Protein AF-A0A0S8FRF7-F1 (afdb_monomer)

Nearest PDB structures (foldseek):
  4yzx-assembly2_B  TM=4.234E-01  e=4.718E-01  Caldicellulosiruptor bescii DSM 6725
  4yz0-assembly2_B  TM=3.634E-01  e=4.492E-01  Caldicellulosiruptor bescii DSM 6725
  4z06-assembly2_B  TM=3.427E-01  e=3.878E-01  Caldicellulosiruptor bescii DSM 6725
  8ikx-assembly1_A  TM=3.251E-01  e=8.087E-01  Arabidopsis thaliana
  5w6p-assembly1_A  TM=3.499E-01  e=2.892E+00  Kuttervirus CBA120

Foldseek 3Di:
DDDDQFAEAALDEPGADALAADLVGAAEAAAPDDPVPAAAQSHQAYEQAYAAAFLDPQQKDQDFLRSGIHHNGPDGDLLTENEEHELYEQERHWHPSDVPGTHENYEQGRHHCNYYAENYEYYRHQEEHYEYRAGAHEHENYEYEAHLEEPYEYERLYAYEYALYEYAHAQVHNYEEPYHFAHHQVCLPGPPANEYEYAFAEYAAHQPHHDHFAEHEEADSQHFYHAFQYEFEHGQHEPYFHDDPNSLQQLDDPNRSHAHFLYEQEHYNPNVVHDNAFCDADDPRRTRVCSQPPVHYLYDDPFDQQADAQHQDFDGGRAREPPGPQQQQVSGDADDPPVSDDGDRGGHNAYHPGGPCPSNSHDRDPD

Secondary structure (DSSP, 8-state):
--S-----EEE-TT--EEEE-BTTB-EEE--SSPTT---TTSS--EEEE------STTS-EEPGGG--EES-TTS--TT---EEEEEEEEES----SBTTB---SEEEES--SSSEEEEEEEES-SS-SEEEESS--EEEEEEEES-SS-SEEEETT---EEEEEEEE--TTS----SEEE-S-GGGTTPSSP---EEEEEEEE--TTT-S---BSEEE-TT--EEEEEEEEE--SSBS-EE-SHHHHHHH-SSS-SEEEES-EEES-STTTT--SS-----TT---HHHIIIIISTT-BSSS---EEE-SSSSS-EEEEPTT-GGG-GGGPPPPPSSSSPPP-SSSSSSBTTB-GGGSSS---S--

Radius of gyration: 18.99 Å; Cα contacts (8 Å, |Δi|>4): 1236; chains: 1; bounding box: 56×42×49 Å

Sequence (367 aa):
MGGESTATVIVAQGAKIMAEGTFKQPIIFTSAQELGSRAPQDWGGLILNGYGHLNSPGGEQEGEGGTGTFGGGENPDDEDDSGNLTYVRVEFAGYEFSPDNELNGIAFQGVGNGGTYHHVQVHYNEDDGIEFFGGAAELKYALVTAAHDDSFDWTLGWTGKGQFWVVVQEGAVSADHGFESDNWEDGMTNTPIANPQIYNATLIGSADTGDSGDDGLKLRHGTGGKLYNFIVSYFRETGMTVEDQATWNQANGTDPNLTLASSIIYNNGSWSGKDNIDDNPEGSWQGSLTWFKEDMPMNRDDVDPMLANPVYYLVPDVSILPGSPATDTRYVQFPPNDGFFEPVNYLGAVAPGSNWTHDGWTIWSKN

Solvent-accessible surface area (backbone atoms only — not comparable to full-atom values): 16907 Å² total; per-residue (Å²): 141,83,87,74,89,65,59,59,49,65,35,49,60,92,40,64,44,83,43,76,32,37,58,92,52,44,43,75,49,62,45,91,50,58,90,74,65,53,44,52,39,56,18,31,25,40,37,37,21,16,30,0,42,34,31,52,84,69,11,47,50,72,37,69,77,73,62,42,58,22,26,25,34,95,66,49,32,46,65,28,55,52,31,34,39,23,27,31,36,35,34,19,10,10,25,67,66,47,93,98,35,44,22,35,20,30,32,35,29,5,20,11,44,51,29,50,37,34,40,38,34,24,33,35,9,40,21,29,13,38,32,31,41,8,10,21,41,42,44,37,36,37,39,24,32,35,17,27,24,26,29,30,37,34,24,30,13,23,47,21,37,37,34,29,32,36,37,34,30,32,15,87,42,62,17,34,26,41,28,38,36,28,9,26,82,97,42,31,84,35,64,50,51,8,38,32,42,36,40,18,28,28,35,27,30,9,33,90,57,41,87,25,29,31,30,32,31,38,40,22,37,17,17,36,17,45,36,31,11,33,31,26,28,29,10,20,43,13,24,30,46,67,38,56,76,52,14,54,60,21,52,47,75,98,79,34,54,24,43,62,26,17,24,35,35,32,70,7,0,70,79,68,76,40,45,42,40,35,71,70,55,57,91,89,48,78,20,36,38,47,42,42,66,73,73,25,58,61,43,41,70,87,52,69,56,42,53,67,46,47,53,60,83,63,76,48,34,67,34,35,39,92,89,22,66,37,55,44,56,91,39,39,67,70,64,67,94,75,80,78,60,79,78,65,61,47,34,22,40,38,47,70,91,50,52,75,82,68,66,67,52,65,84,64,68,88,92

Structure (mmCIF, N/CA/C/O backbone):
data_AF-A0A0S8FRF7-F1
#
_entry.id   AF-A0A0S8FRF7-F1
#
loop_
_atom_site.group_PDB
_atom_site.id
_atom_site.type_symbol
_atom_site.label_atom_id
_atom_site.label_alt_id
_atom_site.label_comp_id
_atom_site.label_asym_id
_atom_site.label_entity_id
_atom_site.label_seq_id
_atom_site.pdbx_PDB_ins_code
_atom_site.Cartn_x
_atom_site.Cartn_y
_atom_site.Cartn_z
_atom_site.occupancy
_atom_site.B_iso_or_equiv
_atom_site.auth_seq_id
_atom_site.auth_comp_id
_atom_site.auth_asym_id
_atom_site.auth_atom_id
_atom_site.pdbx_PDB_model_num
ATOM 1 N N . MET A 1 1 ? -29.947 19.564 9.130 1.00 38.38 1 MET A N 1
ATOM 2 C CA . MET A 1 1 ? -29.232 18.835 8.069 1.00 38.38 1 MET A CA 1
ATOM 3 C C . MET A 1 1 ? -29.891 17.473 8.016 1.00 38.38 1 MET A C 1
ATOM 5 O O . MET A 1 1 ? -30.000 16.862 9.070 1.00 38.38 1 MET A O 1
ATOM 9 N N . GLY A 1 2 ? -30.536 17.103 6.913 1.00 35.88 2 GLY A N 1
ATOM 10 C CA . GLY A 1 2 ? -31.390 15.916 6.876 1.00 35.88 2 GLY A CA 1
ATOM 11 C C . GLY A 1 2 ? -31.421 15.282 5.493 1.00 35.88 2 GLY A C 1
ATOM 12 O O . GLY A 1 2 ? -31.674 16.001 4.531 1.00 35.88 2 GLY A O 1
ATOM 13 N N . GLY A 1 3 ? -31.225 13.957 5.480 1.00 39.44 3 GLY A N 1
ATOM 14 C CA . GLY A 1 3 ? -31.282 13.044 4.331 1.00 39.44 3 GLY A CA 1
ATOM 15 C C . GLY A 1 3 ? -29.923 12.933 3.642 1.00 39.44 3 GLY A C 1
ATOM 16 O O . GLY A 1 3 ? -29.524 13.900 3.020 1.00 39.44 3 GLY A O 1
ATOM 17 N N . GLU A 1 4 ? -29.143 11.861 3.738 1.00 46.22 4 GLU A N 1
ATOM 18 C CA . GLU A 1 4 ? -29.348 10.499 4.239 1.00 46.22 4 GLU A CA 1
ATOM 19 C C . GLU A 1 4 ? -28.120 10.103 5.080 1.00 46.22 4 GLU A C 1
ATOM 21 O O . GLU A 1 4 ? -27.030 10.614 4.857 1.00 46.22 4 GLU A O 1
ATOM 26 N N . SER A 1 5 ? -28.276 9.231 6.078 1.00 49.66 5 SER A N 1
ATOM 27 C CA . SER A 1 5 ? -27.110 8.495 6.580 1.00 49.66 5 SER A CA 1
ATOM 28 C C . SER A 1 5 ? -26.792 7.472 5.500 1.00 49.66 5 SER A C 1
ATOM 30 O O . SER A 1 5 ? -27.575 6.541 5.306 1.00 49.66 5 SER A O 1
ATOM 32 N N . THR A 1 6 ? -25.702 7.667 4.768 1.00 70.50 6 THR A N 1
ATOM 33 C CA . THR A 1 6 ? -25.118 6.606 3.952 1.00 70.50 6 THR A CA 1
ATOM 34 C C . THR A 1 6 ? -24.498 5.580 4.899 1.00 70.50 6 THR A C 1
ATOM 36 O O . THR A 1 6 ? -24.054 5.904 6.003 1.00 70.50 6 THR A O 1
ATOM 39 N N . ALA A 1 7 ? -24.650 4.299 4.570 1.00 87.69 7 ALA A N 1
ATOM 40 C CA . ALA A 1 7 ? -24.266 3.217 5.467 1.00 87.69 7 ALA A CA 1
ATOM 41 C C . ALA A 1 7 ? -22.735 3.133 5.562 1.00 87.69 7 ALA A C 1
ATOM 43 O O . ALA A 1 7 ? -22.071 3.068 4.538 1.00 87.69 7 ALA A O 1
ATOM 44 N N . THR A 1 8 ? -22.188 3.060 6.772 1.00 93.50 8 THR A N 1
ATOM 45 C CA . THR A 1 8 ? -20.755 2.820 7.020 1.00 93.50 8 THR A CA 1
ATOM 46 C C . THR A 1 8 ? -20.632 1.687 8.027 1.00 93.50 8 THR A C 1
ATOM 48 O O . THR A 1 8 ? -21.423 1.608 8.975 1.00 93.50 8 THR A O 1
ATOM 51 N N . VAL A 1 9 ? -19.670 0.785 7.829 1.00 96.44 9 VAL A N 1
ATOM 52 C CA . VAL A 1 9 ? -19.389 -0.277 8.800 1.00 96.44 9 VAL A CA 1
ATOM 53 C C . VAL A 1 9 ? -18.253 0.189 9.694 1.00 96.44 9 VAL A C 1
ATOM 55 O O . VAL A 1 9 ? -17.110 0.230 9.265 1.00 96.44 9 VAL A O 1
ATOM 58 N N . ILE A 1 10 ? -18.580 0.517 10.943 1.00 97.50 10 ILE A N 1
ATOM 59 C CA . ILE A 1 10 ? -17.615 0.988 11.939 1.00 97.50 10 ILE A CA 1
ATOM 60 C C . ILE A 1 10 ? -17.441 -0.089 13.010 1.00 97.50 10 ILE A C 1
ATOM 62 O O . ILE A 1 10 ? -18.399 -0.464 13.698 1.00 97.50 10 ILE A O 1
ATOM 66 N N . VAL A 1 11 ? -16.213 -0.570 13.172 1.00 98.44 11 VAL A N 1
ATOM 67 C CA . VAL A 1 11 ? -15.792 -1.429 14.280 1.00 98.44 11 VAL A CA 1
ATOM 68 C C . VAL A 1 11 ? -15.182 -0.526 15.345 1.00 98.44 11 VAL A C 1
ATOM 70 O O . VAL A 1 11 ? -14.026 -0.138 15.254 1.00 98.44 11 VAL A O 1
ATOM 73 N N . ALA A 1 12 ? -15.984 -0.152 16.341 1.00 98.12 12 ALA A N 1
ATOM 74 C CA . ALA A 1 12 ? -15.535 0.724 17.421 1.00 98.12 12 ALA A CA 1
ATOM 75 C C . ALA A 1 12 ? -14.450 0.062 18.291 1.00 98.12 12 ALA A C 1
ATOM 77 O O . ALA A 1 12 ? -14.433 -1.162 18.436 1.00 98.12 12 ALA A O 1
ATOM 78 N N . GLN A 1 13 ? -13.633 0.879 18.960 1.00 97.75 13 GLN A N 1
ATOM 79 C CA . GLN A 1 13 ? -12.607 0.419 19.897 1.00 97.75 13 GLN A CA 1
ATOM 80 C C . GLN A 1 13 ? -13.128 -0.635 20.891 1.00 97.75 13 GLN A C 1
ATOM 82 O O . GLN A 1 13 ? -14.166 -0.469 21.541 1.00 97.75 13 GLN A O 1
ATOM 87 N N . GLY A 1 14 ? -12.398 -1.749 20.990 1.00 96.25 14 GLY A N 1
ATOM 88 C CA . GLY A 1 14 ? -12.740 -2.903 21.828 1.00 96.25 14 GLY A CA 1
ATOM 89 C C . GLY A 1 14 ? -13.790 -3.854 21.236 1.00 96.25 14 GLY A C 1
ATOM 90 O O . GLY A 1 14 ? -14.056 -4.906 21.827 1.00 96.25 14 GLY A O 1
ATOM 91 N N . ALA A 1 15 ? -14.387 -3.525 20.087 1.00 98.31 15 ALA A N 1
ATOM 92 C CA . ALA A 1 15 ? -15.159 -4.465 19.282 1.00 98.31 15 ALA A CA 1
ATOM 93 C C . ALA A 1 15 ? -14.249 -5.232 18.311 1.00 98.31 15 ALA A C 1
ATOM 95 O O . ALA A 1 15 ? -13.096 -4.874 18.094 1.00 98.31 15 ALA A O 1
ATOM 96 N N . LYS A 1 16 ? -14.784 -6.311 17.730 1.00 98.31 16 LYS A N 1
ATOM 97 C CA . LYS A 1 16 ? -14.081 -7.119 16.729 1.00 98.31 16 LYS A CA 1
ATOM 98 C C . LYS A 1 16 ? -14.994 -7.442 15.566 1.00 98.31 16 LYS A C 1
ATOM 100 O O . LYS A 1 16 ? -16.158 -7.799 15.778 1.00 98.31 16 LYS A O 1
ATOM 105 N N . ILE A 1 17 ? -14.451 -7.388 14.358 1.00 98.44 17 ILE A N 1
ATOM 106 C CA . ILE A 1 17 ? -15.100 -7.936 13.168 1.00 98.44 17 ILE A CA 1
ATOM 107 C C . ILE A 1 17 ? -14.607 -9.358 12.910 1.00 98.44 17 ILE A C 1
ATOM 109 O O . ILE A 1 17 ? -13.424 -9.638 13.013 1.00 98.44 17 ILE A O 1
ATOM 113 N N . MET A 1 18 ? -15.511 -10.276 12.572 1.00 98.31 18 MET A N 1
ATOM 114 C CA . MET A 1 18 ? -15.152 -11.652 12.204 1.00 98.31 18 MET A CA 1
ATOM 115 C C . MET A 1 18 ? -15.622 -11.921 10.773 1.00 98.31 18 MET A C 1
ATOM 117 O O . MET A 1 18 ? -16.632 -12.593 10.554 1.00 98.31 18 MET A O 1
ATOM 121 N N . ALA A 1 19 ? -14.930 -11.333 9.796 1.00 98.44 19 ALA A N 1
ATOM 122 C CA . ALA A 1 19 ? -15.222 -11.502 8.377 1.00 98.44 19 ALA A CA 1
ATOM 123 C C . ALA A 1 19 ? -14.305 -12.578 7.776 1.00 98.44 19 ALA A C 1
ATOM 125 O O . ALA A 1 19 ? -13.313 -12.291 7.113 1.00 98.44 19 ALA A O 1
ATOM 126 N N . GLU A 1 20 ? -14.657 -13.840 8.011 1.00 98.06 20 GLU A N 1
ATOM 127 C CA . GLU A 1 20 ? -13.855 -15.010 7.636 1.00 98.06 20 GLU A CA 1
ATOM 128 C C . GLU A 1 20 ? -14.448 -15.726 6.410 1.00 98.06 20 GLU A C 1
ATOM 130 O O . GLU A 1 20 ? -15.069 -16.789 6.503 1.00 98.06 20 GLU A O 1
ATOM 135 N N . GLY A 1 21 ? -14.296 -15.107 5.241 1.00 98.25 21 GLY A N 1
ATOM 136 C CA . GLY A 1 21 ? -14.642 -15.695 3.953 1.00 98.25 21 GLY A CA 1
ATOM 137 C C . GLY A 1 21 ? -13.678 -16.801 3.514 1.00 98.25 21 GLY A C 1
ATOM 138 O O . GLY A 1 21 ? -12.685 -17.134 4.162 1.00 98.25 21 GLY A O 1
ATOM 139 N N . THR A 1 22 ? -13.959 -17.381 2.349 1.00 97.06 22 THR A N 1
ATOM 140 C CA . THR A 1 22 ? -13.052 -18.324 1.673 1.00 97.06 22 THR A CA 1
ATOM 141 C C . THR A 1 22 ? -12.883 -17.928 0.216 1.00 97.06 22 THR A C 1
ATOM 143 O O . THR A 1 22 ? -13.756 -17.267 -0.339 1.00 97.06 22 THR A O 1
ATOM 146 N N . PHE A 1 23 ? -11.849 -18.429 -0.465 1.00 95.25 23 PHE A N 1
ATOM 147 C CA . PHE A 1 23 ? -11.669 -18.137 -1.893 1.00 95.25 23 PHE A CA 1
ATOM 148 C C . PHE A 1 23 ? -12.885 -18.514 -2.773 1.00 95.25 23 PHE A C 1
ATOM 150 O O . PHE A 1 23 ? -13.080 -17.957 -3.846 1.00 95.25 23 PHE A O 1
ATOM 157 N N . LYS A 1 24 ? -13.728 -19.465 -2.335 1.00 96.06 24 LYS A N 1
ATOM 158 C CA . LYS A 1 24 ? -14.960 -19.858 -3.050 1.00 96.06 24 LYS A CA 1
ATOM 159 C C . LYS A 1 24 ? -16.192 -19.062 -2.633 1.00 96.06 24 LYS A C 1
ATOM 161 O O . LYS A 1 24 ? -17.205 -19.107 -3.327 1.00 96.06 24 LYS A O 1
ATOM 166 N N . GLN A 1 25 ? -16.149 -18.457 -1.454 1.00 97.00 25 GLN A N 1
ATOM 167 C CA . GLN A 1 25 ? -17.257 -17.754 -0.817 1.00 97.00 25 GLN A CA 1
ATOM 168 C C . GLN A 1 25 ? -16.678 -16.541 -0.079 1.00 97.00 25 GLN A C 1
ATOM 170 O O . GLN A 1 25 ? -16.585 -16.579 1.153 1.00 97.00 25 GLN A O 1
ATOM 175 N N . PRO A 1 26 ? -16.200 -15.522 -0.816 1.00 98.06 26 PRO A N 1
ATOM 176 C CA . PRO A 1 26 ? -15.707 -14.304 -0.195 1.00 98.06 26 PRO A CA 1
ATOM 177 C C . PRO A 1 26 ? -16.859 -13.565 0.490 1.00 98.06 26 PRO A C 1
ATOM 179 O O . PRO A 1 26 ? -18.022 -13.693 0.089 1.00 98.06 26 PRO A O 1
ATOM 182 N N . ILE A 1 27 ? -16.536 -12.784 1.517 1.00 98.62 27 ILE A N 1
ATOM 183 C CA . ILE A 1 27 ? -17.478 -11.826 2.101 1.00 98.62 27 ILE A CA 1
ATOM 184 C C . ILE A 1 27 ? -17.365 -10.529 1.307 1.00 98.62 27 ILE A C 1
ATOM 186 O O . ILE A 1 27 ? -16.264 -10.040 1.076 1.00 98.62 27 ILE A O 1
ATOM 190 N N . ILE A 1 28 ? -18.505 -9.994 0.877 1.00 97.81 28 ILE A N 1
ATOM 191 C CA . ILE A 1 28 ? -18.566 -8.816 0.015 1.00 97.81 28 ILE A CA 1
ATOM 192 C C . ILE A 1 28 ? -19.329 -7.723 0.758 1.00 97.81 28 ILE A C 1
ATOM 194 O O . ILE A 1 28 ? -20.528 -7.869 1.008 1.00 97.81 28 ILE A O 1
ATOM 198 N N . PHE A 1 29 ? -18.633 -6.642 1.087 1.00 97.88 29 PHE A N 1
ATOM 199 C CA . PHE A 1 29 ? -19.223 -5.375 1.492 1.00 97.88 29 PHE A CA 1
ATOM 200 C C . PHE A 1 29 ? -19.328 -4.501 0.244 1.00 97.88 29 PHE A C 1
ATOM 202 O O . PHE A 1 29 ? -18.332 -4.252 -0.428 1.00 97.88 29 PHE A O 1
ATOM 209 N N . THR A 1 30 ? -20.544 -4.123 -0.133 1.00 95.69 30 THR A N 1
ATOM 210 C CA . THR A 1 30 ? -20.794 -3.443 -1.407 1.00 95.69 30 THR A CA 1
ATOM 211 C C . THR A 1 30 ? -22.064 -2.613 -1.329 1.00 95.69 30 THR A C 1
ATOM 213 O O . THR A 1 30 ? -22.891 -2.789 -0.427 1.00 95.69 30 THR A O 1
ATOM 216 N N . SER A 1 31 ? -22.217 -1.748 -2.321 1.00 93.38 31 SER A N 1
ATOM 217 C CA . SER A 1 31 ? -23.398 -0.935 -2.563 1.00 93.38 31 SER A CA 1
ATOM 218 C C . SER A 1 31 ? -24.708 -1.733 -2.514 1.00 93.38 31 SER A C 1
ATOM 220 O O . SER A 1 31 ? -24.824 -2.850 -3.030 1.00 93.38 31 SER A O 1
ATOM 222 N N . ALA A 1 32 ? -25.736 -1.109 -1.933 1.00 91.94 32 ALA A N 1
ATOM 223 C CA . ALA A 1 32 ? -27.106 -1.616 -1.953 1.00 91.94 32 ALA A CA 1
ATOM 224 C C . ALA A 1 32 ? -27.808 -1.408 -3.311 1.00 91.94 32 ALA A C 1
ATOM 226 O O . ALA A 1 32 ? -28.935 -1.881 -3.485 1.00 91.94 32 ALA A O 1
ATOM 227 N N . GLN A 1 33 ? -27.174 -0.707 -4.260 1.00 91.94 33 GLN A N 1
ATOM 228 C CA . GLN A 1 33 ? -27.704 -0.514 -5.605 1.00 91.94 33 GLN A CA 1
ATOM 229 C C . GLN A 1 33 ? -27.711 -1.827 -6.400 1.00 91.94 33 GLN A C 1
ATOM 231 O O . GLN A 1 33 ? -26.918 -2.756 -6.187 1.00 91.94 33 GLN A O 1
ATOM 236 N N . GLU A 1 34 ? -28.630 -1.889 -7.362 1.00 92.12 34 GLU A N 1
ATOM 237 C CA . GLU A 1 34 ? -28.725 -3.003 -8.300 1.00 92.12 34 GLU A CA 1
ATOM 238 C C . GLU A 1 34 ? -27.444 -3.135 -9.136 1.00 92.12 34 GLU A C 1
ATOM 240 O O . GLU A 1 34 ? -26.769 -2.152 -9.453 1.00 92.12 34 GLU A O 1
ATOM 245 N N . LEU A 1 35 ? -27.131 -4.368 -9.537 1.00 90.44 35 LEU A N 1
ATOM 246 C CA . LEU A 1 35 ? -26.005 -4.650 -10.427 1.00 90.44 35 LEU A CA 1
ATOM 247 C C . LEU A 1 35 ? -26.131 -3.833 -11.725 1.00 90.44 35 LEU A C 1
ATOM 249 O O . LEU A 1 35 ? -27.179 -3.859 -12.376 1.00 90.44 35 LEU A O 1
ATOM 253 N N . GLY A 1 36 ? -25.073 -3.126 -12.119 1.00 90.38 36 GLY A N 1
ATOM 254 C CA . GLY A 1 36 ? -25.095 -2.190 -13.249 1.00 90.38 36 GLY A CA 1
ATOM 255 C C . GLY A 1 36 ? -25.391 -0.740 -12.864 1.00 90.38 36 GLY A C 1
ATOM 256 O O . GLY A 1 36 ? -25.341 0.126 -13.733 1.00 90.38 36 GLY A O 1
ATOM 257 N N . SER A 1 37 ? -25.739 -0.467 -11.605 1.00 92.38 37 SER A N 1
ATOM 258 C CA . SER A 1 37 ? -25.995 0.881 -11.076 1.00 92.38 37 SER A CA 1
ATOM 259 C C . SER A 1 37 ? -25.158 1.206 -9.840 1.00 92.38 37 SER A C 1
ATOM 261 O O . SER A 1 37 ? -25.429 2.212 -9.196 1.00 92.38 37 SER A O 1
ATOM 263 N N . ARG A 1 38 ? -24.171 0.366 -9.511 1.00 93.94 38 ARG A N 1
ATOM 264 C CA . ARG A 1 38 ? -23.239 0.624 -8.414 1.00 93.94 38 ARG A CA 1
ATOM 265 C C . ARG A 1 38 ? -22.181 1.616 -8.862 1.00 93.94 38 ARG A C 1
ATOM 267 O O . ARG A 1 38 ? -21.726 1.541 -10.010 1.00 93.94 38 ARG A O 1
ATOM 274 N N . ALA A 1 39 ? -21.800 2.505 -7.965 1.00 92.88 39 ALA A N 1
ATOM 275 C CA . ALA A 1 39 ? -20.793 3.522 -8.195 1.00 92.88 39 ALA A CA 1
ATOM 276 C C . ALA A 1 39 ? -20.024 3.815 -6.896 1.00 92.88 39 ALA A C 1
ATOM 278 O O . ALA A 1 39 ? -20.580 3.630 -5.814 1.00 92.88 39 ALA A O 1
ATOM 279 N N . PRO A 1 40 ? -18.768 4.282 -6.992 1.00 93.00 40 PRO A N 1
ATOM 280 C CA . PRO A 1 40 ? -18.086 4.931 -5.872 1.00 93.00 40 PRO A CA 1
ATOM 281 C C . PRO A 1 40 ? -18.996 5.935 -5.153 1.00 93.00 40 PRO A C 1
ATOM 283 O O . PRO A 1 40 ? -19.925 6.480 -5.757 1.00 93.00 40 PRO A O 1
ATOM 286 N N . GLN A 1 41 ? -18.730 6.165 -3.869 1.00 93.31 41 GLN A N 1
ATOM 287 C CA . GLN A 1 41 ? -19.560 6.964 -2.959 1.00 93.31 41 GLN A CA 1
ATOM 288 C C . GLN A 1 41 ? -20.932 6.354 -2.600 1.00 93.31 41 GLN A C 1
ATOM 290 O O . GLN A 1 41 ? -21.707 6.975 -1.872 1.00 93.31 41 GLN A O 1
ATOM 295 N N . ASP A 1 42 ? -21.274 5.136 -3.040 1.00 93.56 42 ASP A N 1
ATOM 296 C CA . ASP A 1 42 ? -22.575 4.529 -2.708 1.00 93.56 42 ASP A CA 1
ATOM 297 C C . ASP A 1 42 ? -22.748 4.260 -1.196 1.00 93.56 42 ASP A C 1
ATOM 299 O O . ASP A 1 42 ? -23.876 4.149 -0.698 1.00 93.56 42 ASP A O 1
ATOM 303 N N . TRP A 1 43 ? -21.642 4.110 -0.461 1.00 95.31 43 TRP A N 1
ATOM 304 C CA . TRP A 1 43 ? -21.599 3.886 0.984 1.00 95.31 43 TRP A CA 1
ATOM 305 C C . TRP A 1 43 ? -20.217 4.267 1.553 1.00 95.31 43 TRP A C 1
ATOM 307 O O . TRP A 1 43 ? -19.290 4.548 0.801 1.00 95.31 43 TRP A O 1
ATOM 317 N N . GLY A 1 44 ? -20.073 4.318 2.879 1.00 94.38 44 GLY A N 1
ATOM 318 C CA . GLY A 1 44 ? -18.895 4.912 3.523 1.00 94.38 44 GLY A CA 1
ATOM 319 C C . GLY A 1 44 ? -17.706 3.985 3.791 1.00 94.38 44 GLY A C 1
ATOM 320 O O . GLY A 1 44 ? -16.766 4.425 4.422 1.00 94.38 44 GLY A O 1
ATOM 321 N N . GLY A 1 45 ? -17.732 2.712 3.399 1.00 96.56 45 GLY A N 1
ATOM 322 C CA . GLY A 1 45 ? -16.583 1.818 3.609 1.00 96.56 45 GLY A CA 1
ATOM 323 C C . GLY A 1 45 ? -16.516 1.135 4.982 1.00 96.56 45 GLY A C 1
ATOM 324 O O . GLY A 1 45 ? -17.485 1.105 5.759 1.00 96.56 45 GLY A O 1
ATOM 325 N N . LEU A 1 46 ? -15.378 0.480 5.228 1.00 98.31 46 LEU A N 1
ATOM 326 C CA . LEU A 1 46 ? -15.124 -0.371 6.391 1.00 98.31 46 LEU A CA 1
ATOM 327 C C . LEU A 1 46 ? -14.032 0.234 7.280 1.00 98.31 46 LEU A C 1
ATOM 329 O O . LEU A 1 46 ? -12.856 0.224 6.937 1.00 98.31 46 LEU A O 1
ATOM 333 N N . ILE A 1 47 ? -14.423 0.681 8.466 1.00 98.38 47 ILE A N 1
ATOM 334 C CA . ILE A 1 47 ? -13.555 1.407 9.391 1.00 98.38 47 ILE A CA 1
ATOM 335 C C . ILE A 1 47 ? -13.310 0.550 10.632 1.00 98.38 47 ILE A C 1
ATOM 337 O O . ILE A 1 47 ? -14.262 0.047 11.243 1.00 98.38 47 ILE A O 1
ATOM 341 N N . LEU A 1 48 ? -12.043 0.342 10.988 1.00 98.81 48 LEU A N 1
ATOM 342 C CA . LEU A 1 48 ? -11.634 -0.410 12.173 1.00 98.81 48 LEU A CA 1
ATOM 343 C C . LEU A 1 48 ? -10.886 0.510 13.135 1.00 98.81 48 LEU A C 1
ATOM 345 O O . LEU A 1 48 ? -9.754 0.882 12.851 1.00 98.81 48 LEU A O 1
ATOM 349 N N . ASN A 1 49 ? -11.479 0.795 14.295 1.00 98.81 49 ASN A N 1
ATOM 350 C CA . ASN A 1 49 ? -10.861 1.623 15.326 1.00 98.81 49 ASN A CA 1
ATOM 351 C C . ASN A 1 49 ? -10.244 0.718 16.394 1.00 98.81 49 ASN A C 1
ATOM 353 O O . ASN A 1 49 ? -10.961 0.019 17.116 1.00 98.81 49 ASN A O 1
ATOM 357 N N . GLY A 1 50 ? -8.924 0.753 16.516 1.00 98.62 50 GLY A N 1
ATOM 358 C CA . GLY A 1 50 ? -8.154 0.013 17.507 1.00 98.62 50 GLY A CA 1
ATOM 359 C C . GLY A 1 50 ? -7.496 0.906 18.557 1.00 98.62 50 GLY A C 1
ATOM 360 O O . GLY A 1 50 ? -7.702 2.124 18.612 1.00 98.62 50 GLY A O 1
ATOM 361 N N . TYR A 1 51 ? -6.709 0.269 19.422 1.00 98.75 51 TYR A N 1
ATOM 362 C CA . TYR A 1 51 ? -5.983 0.906 20.530 1.00 98.75 51 TYR A CA 1
ATOM 363 C C . TYR A 1 51 ? -4.477 1.112 20.282 1.00 98.75 51 TYR A C 1
ATOM 365 O O . TYR A 1 51 ? -3.759 1.494 21.204 1.00 98.75 51 TYR A O 1
ATOM 373 N N . GLY A 1 52 ? -3.981 0.883 19.071 1.00 98.50 52 GLY A N 1
ATOM 374 C CA . GLY A 1 52 ? -2.577 1.031 18.681 1.00 98.50 52 GLY A CA 1
ATOM 375 C C . GLY A 1 52 ? -2.019 2.448 18.844 1.00 98.50 52 GLY A C 1
ATOM 376 O O . GLY A 1 52 ? -2.749 3.416 19.082 1.00 98.50 52 GLY A O 1
ATOM 377 N N . HIS A 1 53 ? -0.696 2.572 18.742 1.00 98.38 53 HIS A N 1
ATOM 378 C CA . HIS A 1 53 ? -0.008 3.855 18.887 1.00 98.38 53 HIS A CA 1
ATOM 379 C C . HIS A 1 53 ? -0.331 4.822 17.746 1.00 98.38 53 HIS A C 1
ATOM 381 O O . HIS A 1 53 ? -0.333 4.448 16.578 1.00 98.38 53 HIS A O 1
ATOM 387 N N . LEU A 1 54 ? -0.476 6.100 18.091 1.00 98.56 54 LEU A N 1
ATOM 388 C CA . LEU A 1 54 ? -0.466 7.218 17.152 1.00 98.56 54 LEU A CA 1
ATOM 389 C C . LEU A 1 54 ? 0.670 8.163 17.532 1.00 98.56 54 LEU A C 1
ATOM 391 O O . LEU A 1 54 ? 0.969 8.346 18.715 1.00 98.56 54 LEU A O 1
ATOM 395 N N . ASN A 1 55 ? 1.288 8.793 16.540 1.00 97.81 55 ASN A N 1
ATOM 396 C CA . ASN A 1 55 ? 2.320 9.811 16.762 1.00 97.81 55 ASN A CA 1
ATOM 397 C C . ASN A 1 55 ? 1.753 11.248 16.850 1.00 97.81 55 ASN A C 1
ATOM 399 O O . ASN A 1 55 ? 2.515 12.218 16.964 1.00 97.81 55 ASN A O 1
ATOM 403 N N . SER A 1 56 ? 0.426 11.399 16.823 1.00 97.38 56 SER A N 1
ATOM 404 C CA . SER A 1 56 ? -0.257 12.670 17.049 1.00 97.38 56 SER A CA 1
ATOM 405 C C . SER A 1 56 ? -0.298 13.044 18.541 1.00 97.38 56 SER A C 1
ATOM 407 O O . SER A 1 56 ? -0.198 12.182 19.422 1.00 97.38 56 SER A O 1
ATOM 409 N N . PRO A 1 57 ? -0.446 14.340 18.879 1.00 95.88 57 PRO A N 1
ATOM 410 C CA . PRO A 1 57 ? -0.541 14.800 20.254 1.00 95.88 57 PRO A CA 1
ATOM 411 C C . PRO A 1 57 ? -1.651 14.084 21.023 1.00 95.88 57 PRO A C 1
ATOM 413 O O . PRO A 1 57 ? -2.815 14.133 20.646 1.00 95.88 57 PRO A O 1
ATOM 416 N N . GLY A 1 58 ? -1.280 13.465 22.143 1.00 96.56 58 GLY A N 1
ATOM 417 C CA . GLY A 1 58 ? -2.210 12.733 23.000 1.00 96.56 58 GLY A CA 1
ATOM 418 C C . GLY A 1 58 ? -2.420 11.269 22.614 1.00 96.56 58 GLY A C 1
ATOM 419 O O . GLY A 1 58 ? -3.001 10.560 23.423 1.00 96.56 58 GLY A O 1
ATOM 420 N N . GLY A 1 59 ? -1.921 10.805 21.458 1.00 98.00 59 GLY A N 1
ATOM 421 C CA . GLY A 1 59 ? -1.980 9.393 21.051 1.00 98.00 59 GLY A CA 1
ATOM 422 C C . GLY A 1 59 ? -3.382 8.883 20.694 1.00 98.00 59 GLY A C 1
ATOM 423 O O . GLY A 1 59 ? -3.612 7.676 20.701 1.00 98.00 59 GLY A O 1
ATOM 424 N N . GLU A 1 60 ? -4.321 9.790 20.429 1.00 97.38 60 GLU A N 1
ATOM 425 C CA . GLU A 1 60 ? -5.730 9.508 20.145 1.00 97.38 60 GLU A CA 1
ATOM 426 C C . GLU A 1 60 ? -6.248 10.542 19.133 1.00 97.38 60 GLU A C 1
ATOM 428 O O . GLU A 1 60 ? -5.854 11.712 19.190 1.00 97.38 60 GLU A O 1
ATOM 433 N N . GLN A 1 61 ? -7.110 10.121 18.208 1.00 97.38 61 GLN A N 1
ATOM 434 C CA . GLN A 1 61 ? -7.786 10.992 17.243 1.00 97.38 61 GLN A CA 1
ATOM 435 C C . GLN A 1 61 ? -9.249 10.583 17.047 1.00 97.38 61 GLN A C 1
ATOM 437 O O . GLN A 1 61 ? -9.675 9.506 17.461 1.00 97.38 61 GLN A O 1
ATOM 442 N N . GLU A 1 62 ? -10.024 11.470 16.425 1.00 96.06 62 GLU A N 1
ATOM 443 C CA . GLU A 1 62 ? -11.363 11.155 15.929 1.00 96.06 62 GLU A CA 1
ATOM 444 C C . GLU A 1 62 ? -11.257 10.789 14.449 1.00 96.06 62 GLU A C 1
ATOM 446 O O . GLU A 1 62 ? -10.650 11.538 13.686 1.00 96.06 62 GLU A O 1
ATOM 451 N N . GLY A 1 63 ? -11.834 9.653 14.060 1.00 93.69 63 GLY A N 1
ATOM 452 C CA . GLY A 1 63 ? -11.842 9.199 12.677 1.00 93.69 63 GLY A CA 1
ATOM 453 C C . GLY A 1 63 ? -12.657 10.110 11.762 1.00 93.69 63 GLY A C 1
ATOM 454 O O . GLY A 1 63 ? -13.642 10.739 12.175 1.00 93.69 63 GLY A O 1
ATOM 455 N N . GLU A 1 64 ? -12.261 10.140 10.494 1.00 89.75 64 GLU A N 1
ATOM 456 C CA . GLU A 1 64 ? -12.930 10.874 9.419 1.00 89.75 64 GLU A CA 1
ATOM 457 C C . GLU A 1 64 ? -14.419 10.545 9.333 1.00 89.75 64 GLU A C 1
ATOM 459 O O . GLU A 1 64 ? -14.882 9.505 9.812 1.00 89.75 64 GLU A O 1
ATOM 464 N N . GLY A 1 65 ? -15.215 11.490 8.832 1.00 87.50 65 GLY A N 1
ATOM 465 C CA . GLY A 1 65 ? -16.678 11.378 8.839 1.00 87.50 65 GLY A CA 1
ATOM 466 C C . GLY A 1 65 ? -17.331 11.182 10.224 1.00 87.50 65 GLY A C 1
ATOM 467 O O . GLY A 1 65 ? -18.519 10.860 10.300 1.00 87.50 65 GLY A O 1
ATOM 468 N N . GLY A 1 66 ? -16.597 11.364 11.332 1.00 90.12 66 GLY A N 1
ATOM 469 C CA . GLY A 1 66 ? -17.091 11.075 12.684 1.00 90.12 66 GLY A CA 1
ATOM 470 C C . GLY A 1 66 ? -17.269 9.577 12.935 1.00 90.12 66 GLY A C 1
ATOM 471 O O . GLY A 1 66 ? -18.252 9.155 13.555 1.00 90.12 66 GLY A O 1
ATOM 472 N N . THR A 1 67 ? -16.337 8.771 12.424 1.00 93.50 67 THR A N 1
ATOM 473 C CA . THR A 1 67 ? -16.325 7.304 12.543 1.00 93.50 67 THR A CA 1
ATOM 474 C C . THR A 1 67 ? -15.901 6.810 13.929 1.00 93.50 67 THR A C 1
ATOM 476 O O . THR A 1 67 ? -15.840 5.608 14.179 1.00 93.50 67 THR A O 1
ATOM 479 N N . GLY A 1 68 ? -15.729 7.725 14.881 1.00 95.62 68 GLY A N 1
ATOM 480 C CA . GLY A 1 68 ? -15.432 7.436 16.270 1.00 95.62 68 GLY A CA 1
ATOM 481 C C . GLY A 1 68 ? -13.954 7.576 16.590 1.00 95.62 68 GLY A C 1
ATOM 482 O O . GLY A 1 68 ? -13.089 7.682 15.727 1.00 95.62 68 GLY A O 1
ATOM 483 N N . THR A 1 69 ? -13.674 7.546 17.881 1.00 97.94 69 THR A N 1
ATOM 484 C CA . THR A 1 69 ? -12.327 7.691 18.418 1.00 97.94 69 THR A CA 1
ATOM 485 C C . THR A 1 69 ? -11.468 6.457 18.131 1.00 97.94 69 THR A C 1
ATOM 487 O O . THR A 1 69 ? -11.974 5.329 18.171 1.00 97.94 69 THR A O 1
ATOM 490 N N . PHE A 1 70 ? -10.178 6.669 17.870 1.00 98.62 70 PHE A N 1
ATOM 491 C CA . PHE A 1 70 ? -9.171 5.626 17.672 1.00 98.62 70 PHE A CA 1
ATOM 492 C C . PHE A 1 70 ? -7.805 6.019 18.262 1.00 98.62 70 PHE A C 1
ATOM 494 O O . PHE A 1 70 ? -7.545 7.190 18.543 1.00 98.62 70 PHE A O 1
ATOM 501 N N . GLY A 1 71 ? -6.930 5.026 18.445 1.00 98.50 71 GLY A N 1
ATOM 502 C CA . GLY A 1 71 ? -5.664 5.166 19.169 1.00 98.50 71 GLY A CA 1
ATOM 503 C C . GLY A 1 71 ? -5.824 4.972 20.679 1.00 98.50 71 GLY A C 1
ATOM 504 O O . GLY A 1 71 ? -6.872 5.258 21.258 1.00 98.50 71 GLY A O 1
ATOM 505 N N . GLY A 1 72 ? -4.807 4.419 21.340 1.00 97.44 72 GLY A N 1
ATOM 506 C CA . GLY A 1 72 ? -4.891 4.079 22.771 1.00 97.44 72 GLY A CA 1
ATOM 507 C C . GLY A 1 72 ? -4.467 5.184 23.743 1.00 97.44 72 GLY A C 1
ATOM 508 O O . GLY A 1 72 ? -4.355 4.942 24.951 1.00 97.44 72 GLY A O 1
ATOM 509 N N . GLY A 1 73 ? -4.225 6.395 23.242 1.00 97.50 73 GLY A N 1
ATOM 510 C CA . GLY A 1 73 ? -3.919 7.566 24.048 1.00 97.50 73 GLY A CA 1
ATOM 511 C C . GLY A 1 73 ? -2.650 7.395 24.884 1.00 97.50 73 GLY A C 1
ATOM 512 O O . GLY A 1 73 ? -1.569 7.114 24.374 1.00 97.50 73 GLY A O 1
ATOM 513 N N . GLU A 1 74 ? -2.789 7.524 26.205 1.00 96.06 74 GLU A N 1
ATOM 514 C CA . GLU A 1 74 ? -1.694 7.330 27.171 1.00 96.06 74 GLU A CA 1
ATOM 515 C C . GLU A 1 74 ? -1.332 5.849 27.411 1.00 96.06 74 GLU A C 1
ATOM 517 O O . GLU A 1 74 ? -0.314 5.564 28.042 1.00 96.06 74 GLU A O 1
ATOM 522 N N . ASN A 1 75 ? -2.171 4.899 26.977 1.00 96.75 75 ASN A N 1
ATOM 523 C CA . ASN A 1 75 ? -1.930 3.458 27.135 1.00 96.75 75 ASN A CA 1
ATOM 524 C C . ASN A 1 75 ? -2.186 2.708 25.815 1.00 96.75 75 ASN A C 1
ATOM 526 O O . ASN A 1 75 ? -3.105 1.888 25.754 1.00 96.75 75 ASN A O 1
ATOM 530 N N . PRO A 1 76 ? -1.402 2.997 24.768 1.00 98.00 76 PRO A N 1
ATOM 531 C CA . PRO A 1 76 ? -1.537 2.342 23.476 1.00 98.00 76 PRO A CA 1
ATOM 532 C C . PRO A 1 76 ? -1.174 0.854 23.528 1.00 98.00 76 PRO A C 1
ATOM 534 O O . PRO A 1 76 ? -0.320 0.430 24.311 1.00 98.00 76 PRO A O 1
ATOM 537 N N . ASP A 1 77 ? -1.835 0.076 22.676 1.00 98.38 77 ASP A N 1
ATOM 538 C CA . ASP A 1 77 ? -1.719 -1.375 22.567 1.00 98.38 77 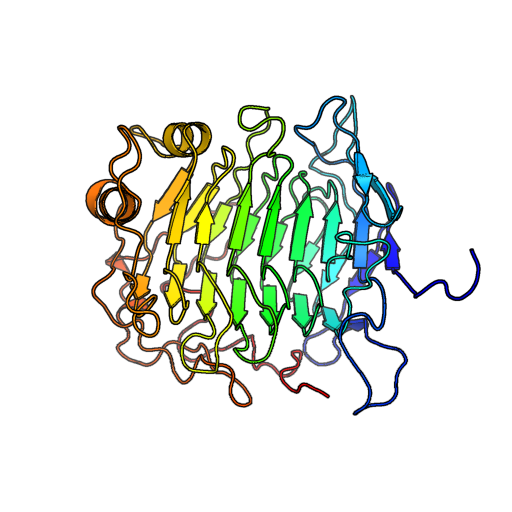ASP A CA 1
ATOM 539 C C . ASP A 1 77 ? -1.574 -1.790 21.095 1.00 98.38 77 ASP A C 1
ATOM 541 O O . ASP A 1 77 ? -2.555 -1.980 20.377 1.00 98.38 77 ASP A O 1
ATOM 545 N N . ASP A 1 78 ? -0.331 -1.933 20.629 1.00 98.31 78 ASP A N 1
ATOM 546 C CA . ASP A 1 78 ? -0.042 -2.430 19.276 1.00 98.31 78 ASP A CA 1
ATOM 547 C C . ASP A 1 78 ? -0.306 -3.934 19.122 1.00 98.31 78 ASP A C 1
ATOM 549 O O . ASP A 1 78 ? -0.220 -4.448 18.010 1.00 98.31 78 ASP A O 1
ATOM 553 N N . GLU A 1 79 ? -0.634 -4.645 20.206 1.00 98.31 79 GLU A N 1
ATOM 554 C CA . GLU A 1 79 ? -1.085 -6.040 20.180 1.00 98.31 79 GLU A CA 1
ATOM 555 C C . GLU A 1 79 ? -2.625 -6.141 20.192 1.00 98.31 79 GLU A C 1
ATOM 557 O O . GLU A 1 79 ? -3.167 -7.249 20.262 1.00 98.31 79 GLU A O 1
ATOM 562 N N . ASP A 1 80 ? -3.341 -5.008 20.088 1.00 98.06 80 ASP A N 1
ATOM 563 C CA . ASP A 1 80 ? -4.802 -4.981 19.999 1.00 98.06 80 ASP A CA 1
ATOM 564 C C . ASP A 1 80 ? -5.309 -5.863 18.848 1.00 98.06 80 ASP A C 1
ATOM 566 O O . ASP A 1 80 ? -4.756 -5.904 17.744 1.00 98.06 80 ASP A O 1
ATOM 570 N N . ASP A 1 81 ? -6.396 -6.579 19.123 1.00 98.31 81 ASP A N 1
ATOM 571 C CA . ASP A 1 81 ? -7.039 -7.498 18.191 1.00 98.31 81 ASP A CA 1
ATOM 572 C C . ASP A 1 81 ? -8.414 -6.942 17.829 1.00 98.31 81 ASP A C 1
ATOM 574 O O . ASP A 1 81 ? -9.404 -7.200 18.520 1.00 98.31 81 ASP A O 1
ATOM 578 N N . SER A 1 82 ? -8.463 -6.206 16.718 1.00 98.31 82 SER A N 1
ATOM 579 C CA . SER A 1 82 ? -9.693 -5.654 16.137 1.00 98.31 82 SER A CA 1
ATOM 580 C C . SER A 1 82 ? -10.457 -6.675 15.266 1.00 98.31 82 SER A C 1
ATOM 582 O O . SER A 1 82 ? -11.490 -6.352 14.669 1.00 98.31 82 SER A O 1
ATOM 584 N N . GLY A 1 83 ? -10.012 -7.939 15.244 1.00 98.31 83 GLY A N 1
ATOM 585 C CA . GLY A 1 83 ? -10.664 -9.060 14.578 1.00 98.31 83 GLY A CA 1
ATOM 586 C C . GLY A 1 83 ? -9.981 -9.528 13.291 1.00 98.31 83 GLY A C 1
ATOM 587 O O . GLY A 1 83 ? -8.783 -9.359 13.086 1.00 98.31 83 GLY A O 1
ATOM 588 N N . ASN A 1 84 ? -10.763 -10.168 12.420 1.00 98.50 84 ASN A N 1
ATOM 589 C CA . ASN A 1 84 ? -10.276 -10.868 11.237 1.00 98.50 84 ASN A CA 1
ATOM 590 C C . ASN A 1 84 ? -10.983 -10.407 9.961 1.00 98.50 84 ASN A C 1
ATOM 592 O O . ASN A 1 84 ? -12.217 -10.381 9.901 1.00 98.50 84 ASN A O 1
ATOM 596 N N . LEU A 1 85 ? -10.192 -10.168 8.913 1.00 98.81 85 LEU A N 1
ATOM 597 C CA . LEU A 1 85 ? -10.642 -10.018 7.530 1.00 98.81 85 LEU A CA 1
ATOM 598 C C . LEU A 1 85 ? -9.939 -11.086 6.687 1.00 98.81 85 LEU A C 1
ATOM 600 O O . LEU A 1 85 ? -8.721 -11.064 6.536 1.00 98.81 85 LEU A O 1
ATOM 604 N N . THR A 1 86 ? -10.681 -12.061 6.164 1.00 98.56 86 THR A N 1
ATOM 605 C CA . THR A 1 86 ? -10.132 -13.123 5.313 1.00 98.56 86 THR A CA 1
ATOM 606 C C . THR A 1 86 ? -11.002 -13.365 4.086 1.00 98.56 86 THR A C 1
ATOM 608 O O . THR A 1 86 ? -12.184 -13.655 4.237 1.00 98.56 86 THR A O 1
ATOM 611 N N . TYR A 1 87 ? -10.439 -13.257 2.875 1.00 98.69 87 TYR A N 1
ATOM 612 C CA . TYR A 1 87 ? -11.203 -13.278 1.612 1.00 98.69 87 TYR A CA 1
ATOM 613 C C . TYR A 1 87 ? -12.382 -12.295 1.645 1.00 98.69 87 TYR A C 1
ATOM 615 O O . TYR A 1 87 ? -13.552 -12.678 1.518 1.00 98.69 87 TYR A O 1
ATOM 623 N N . VAL A 1 88 ? -12.052 -11.024 1.860 1.00 98.81 88 VAL A N 1
ATOM 624 C CA . VAL A 1 88 ? -13.004 -9.915 1.952 1.00 98.81 88 VAL A CA 1
ATOM 625 C C . VAL A 1 88 ? -12.866 -9.023 0.728 1.00 98.81 88 VAL A C 1
ATOM 627 O O . VAL A 1 88 ? -11.755 -8.746 0.281 1.00 98.81 88 VAL A O 1
ATOM 630 N N . ARG A 1 89 ? -13.997 -8.556 0.203 1.00 98.62 89 ARG A N 1
ATOM 631 C CA . ARG A 1 89 ? -14.050 -7.483 -0.787 1.00 98.62 89 ARG A CA 1
ATOM 632 C C . ARG A 1 89 ? -14.834 -6.303 -0.240 1.00 98.62 89 ARG A C 1
ATOM 634 O O . ARG A 1 89 ? -15.933 -6.502 0.279 1.00 98.62 89 ARG A O 1
ATOM 641 N N . VAL A 1 90 ? -14.282 -5.112 -0.398 1.00 98.62 90 VAL A N 1
ATOM 642 C CA . VAL A 1 90 ? -14.971 -3.837 -0.220 1.00 98.62 90 VAL A CA 1
ATOM 643 C C . VAL A 1 90 ? -15.076 -3.200 -1.597 1.00 98.62 90 VAL A C 1
ATOM 645 O O . VAL A 1 90 ? -14.078 -3.022 -2.288 1.00 98.62 90 VAL A O 1
ATOM 648 N N . GLU A 1 91 ? -16.298 -2.934 -2.033 1.00 97.50 91 GLU A N 1
ATOM 649 C CA . GLU A 1 91 ? -16.580 -2.463 -3.385 1.00 97.50 91 GLU A CA 1
ATOM 650 C C . GLU A 1 91 ? -17.424 -1.183 -3.326 1.00 97.50 91 GLU A C 1
ATOM 652 O O . GLU A 1 91 ? -18.404 -1.141 -2.574 1.00 97.50 91 GLU A O 1
ATOM 657 N N . PHE A 1 92 ? -17.112 -0.189 -4.164 1.00 95.94 92 PHE A N 1
ATOM 658 C CA . PHE A 1 92 ? -17.96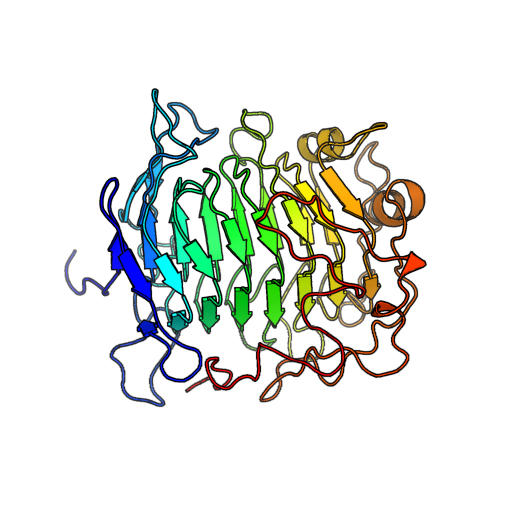2 0.992 -4.388 1.00 95.94 92 PHE A CA 1
ATOM 659 C C . PHE A 1 92 ? -18.199 1.855 -3.130 1.00 95.94 92 PHE A C 1
ATOM 661 O O . PHE A 1 92 ? -19.300 2.364 -2.926 1.00 95.94 92 PHE A O 1
ATOM 668 N N . ALA A 1 93 ? -17.198 1.948 -2.248 1.00 96.06 93 ALA A N 1
ATOM 669 C CA . ALA A 1 93 ? -17.218 2.808 -1.057 1.00 96.06 93 ALA A CA 1
ATOM 670 C C . ALA A 1 93 ? -16.702 4.230 -1.397 1.00 96.06 93 ALA A C 1
ATOM 672 O O . ALA A 1 93 ? -16.657 4.577 -2.583 1.00 96.06 93 ALA A O 1
ATOM 673 N N . GLY A 1 94 ? -16.372 5.074 -0.409 1.00 94.44 94 GLY A N 1
ATOM 674 C CA . GLY A 1 94 ? -15.842 6.418 -0.681 1.00 94.44 94 GLY A CA 1
ATOM 675 C C . GLY A 1 94 ? -16.771 7.596 -0.393 1.00 94.44 94 GLY A C 1
ATOM 676 O O . GLY A 1 94 ? -16.688 8.605 -1.074 1.00 94.44 94 GLY A O 1
ATOM 677 N N . TYR A 1 95 ? -17.757 7.481 0.498 1.00 92.31 95 TYR A N 1
ATOM 678 C CA . TYR A 1 95 ? -18.741 8.563 0.649 1.00 92.31 95 TYR A CA 1
ATOM 679 C C . TYR A 1 95 ? -18.134 9.868 1.205 1.00 92.31 95 TYR A C 1
ATOM 681 O O . TYR A 1 95 ? -17.687 9.891 2.349 1.00 92.31 95 TYR A O 1
ATOM 689 N N . GLU A 1 96 ? -18.261 10.964 0.449 1.00 88.50 96 GLU A N 1
ATOM 690 C CA . GLU A 1 96 ? -17.918 12.336 0.860 1.00 88.50 96 GLU A CA 1
ATOM 691 C C . GLU A 1 96 ? -18.851 12.838 1.978 1.00 88.50 96 GLU A C 1
ATOM 693 O O . GLU A 1 96 ? -20.018 13.194 1.762 1.00 88.50 96 GLU A O 1
ATOM 698 N N . PHE A 1 97 ? -18.354 12.869 3.216 1.00 80.88 97 PHE A N 1
ATOM 699 C CA . PHE A 1 97 ? -19.138 13.313 4.370 1.00 80.88 97 PHE A CA 1
ATOM 700 C C . PHE A 1 97 ? -19.242 14.843 4.449 1.00 80.88 97 PHE A C 1
ATOM 702 O O . PHE A 1 97 ? -20.277 15.401 4.843 1.00 80.88 97 PHE A O 1
ATOM 709 N N . SER A 1 98 ? -18.169 15.530 4.070 1.00 79.75 98 SER A N 1
ATOM 710 C CA . SER A 1 98 ? -18.086 16.979 3.889 1.00 79.75 98 SER A CA 1
ATOM 711 C C . SER A 1 98 ? -17.051 17.293 2.805 1.00 79.75 98 SER A C 1
ATOM 713 O O . SER A 1 98 ? -16.273 16.399 2.518 1.00 79.75 98 SER A O 1
ATOM 715 N N . PRO A 1 99 ? -17.003 18.524 2.252 1.00 81.56 99 PRO A N 1
ATOM 716 C CA . PRO A 1 99 ? -16.014 18.874 1.232 1.00 81.56 99 PRO A CA 1
ATOM 717 C C . PRO A 1 99 ? -14.598 18.466 1.635 1.00 81.56 99 PRO A C 1
ATOM 719 O O . PRO A 1 99 ? -14.164 18.895 2.710 1.00 81.56 99 PRO A O 1
ATOM 722 N N . ASP A 1 100 ? -13.945 17.681 0.776 1.00 75.81 100 ASP A N 1
ATOM 723 C CA . ASP A 1 100 ? -12.584 17.156 0.954 1.00 75.81 100 ASP A CA 1
ATOM 724 C C . ASP A 1 100 ? -12.449 16.283 2.235 1.00 75.81 100 ASP A C 1
ATOM 726 O O . ASP A 1 100 ? -11.564 16.496 3.064 1.00 75.81 100 ASP A O 1
ATOM 730 N N . ASN A 1 101 ? -13.425 15.402 2.486 1.00 80.38 101 ASN A N 1
ATOM 731 C CA . ASN A 1 101 ? -13.509 14.485 3.638 1.00 80.38 101 ASN A CA 1
ATOM 732 C C . ASN A 1 101 ? -14.387 13.287 3.259 1.00 80.38 101 ASN A C 1
ATOM 734 O O . ASN A 1 101 ? -15.538 13.127 3.708 1.00 80.38 101 ASN A O 1
ATOM 738 N N . GLU A 1 102 ? -13.851 12.519 2.332 1.00 86.12 102 GLU A N 1
ATOM 739 C CA . GLU A 1 102 ? -14.312 11.224 1.896 1.00 86.12 102 GLU A CA 1
ATOM 740 C C . GLU A 1 102 ? -13.942 10.145 2.935 1.00 86.12 102 GLU A C 1
ATOM 742 O O . GLU A 1 102 ? -13.446 10.432 4.022 1.00 86.12 102 GLU A O 1
ATOM 747 N N . LEU A 1 103 ? -14.385 8.909 2.707 1.00 91.75 103 LEU A N 1
ATOM 748 C CA . LEU A 1 103 ? -14.075 7.789 3.594 1.00 91.75 103 LEU A CA 1
ATOM 749 C C . LEU A 1 103 ? -13.381 6.695 2.799 1.00 91.75 103 LEU A C 1
ATOM 751 O O . LEU A 1 103 ? -13.885 6.252 1.767 1.00 91.75 103 LEU A O 1
ATOM 755 N N . ASN A 1 104 ? -12.311 6.152 3.355 1.00 95.38 104 ASN A N 1
ATOM 756 C CA . ASN A 1 104 ? -11.510 5.128 2.696 1.00 95.38 104 ASN A CA 1
ATOM 757 C C . ASN A 1 104 ? -12.264 3.807 2.531 1.00 95.38 104 ASN A C 1
ATOM 759 O O . ASN A 1 104 ? -13.198 3.472 3.274 1.00 95.38 104 ASN A O 1
ATOM 763 N N . GLY A 1 105 ? -11.833 2.999 1.564 1.00 97.69 105 GLY A N 1
ATOM 764 C CA . GLY A 1 105 ? -12.420 1.681 1.350 1.00 97.69 105 GLY A CA 1
ATOM 765 C C . GLY A 1 105 ? -12.261 0.819 2.599 1.00 97.69 105 GLY A C 1
ATOM 766 O O . GLY A 1 105 ? -13.238 0.272 3.131 1.00 97.69 105 GLY A O 1
ATOM 767 N N . ILE A 1 106 ? -11.027 0.738 3.100 1.00 98.75 106 ILE A N 1
ATOM 768 C CA . ILE A 1 106 ? -10.736 0.221 4.435 1.00 98.75 106 ILE A CA 1
ATOM 769 C C . ILE A 1 106 ? -9.794 1.172 5.160 1.00 98.75 106 ILE A C 1
ATOM 771 O O . ILE A 1 106 ? -8.671 1.368 4.709 1.00 98.75 106 ILE A O 1
ATOM 775 N N . ALA A 1 107 ? -10.213 1.654 6.327 1.00 98.69 107 ALA A N 1
ATOM 776 C CA . ALA A 1 107 ? -9.355 2.417 7.226 1.00 98.69 107 ALA A CA 1
ATOM 777 C C . ALA A 1 107 ? -8.963 1.562 8.440 1.00 98.69 107 ALA A C 1
ATOM 779 O O . ALA A 1 107 ? -9.813 1.138 9.234 1.00 98.69 107 ALA A O 1
ATOM 780 N N . PHE A 1 108 ? -7.663 1.314 8.595 1.00 98.81 108 PHE A N 1
ATOM 781 C CA . PHE A 1 108 ? -7.072 0.702 9.782 1.00 98.81 108 PHE A CA 1
ATOM 782 C C . PHE A 1 108 ? -6.652 1.803 10.756 1.00 98.81 108 PHE A C 1
ATOM 784 O O . PHE A 1 108 ? -5.508 2.253 10.767 1.00 98.81 108 PHE A O 1
ATOM 791 N N . GLN A 1 109 ? -7.594 2.235 11.587 1.00 98.81 109 GLN A N 1
ATOM 792 C CA . GLN A 1 109 ? -7.425 3.349 12.508 1.00 98.81 109 GLN A CA 1
ATOM 793 C C . GLN A 1 109 ? -6.871 2.897 13.857 1.00 98.81 109 GLN A C 1
ATOM 795 O O . GLN A 1 109 ? -7.595 2.382 14.706 1.00 98.81 109 GLN A O 1
ATOM 800 N N . GLY A 1 110 ? -5.565 3.070 14.073 1.00 98.50 110 GLY A N 1
ATOM 801 C CA . GLY A 1 110 ? -4.880 2.644 15.293 1.00 98.50 110 GLY A CA 1
ATOM 802 C C . GLY A 1 110 ? -5.014 1.140 15.530 1.00 98.50 110 GLY A C 1
ATOM 803 O O . GLY A 1 110 ? -5.182 0.705 16.662 1.00 98.50 110 GLY A O 1
ATOM 804 N N . VAL A 1 111 ? -5.023 0.325 14.478 1.00 98.88 111 VAL A N 1
ATOM 805 C CA . VAL A 1 111 ? -5.235 -1.124 14.604 1.00 98.88 111 VAL A CA 1
ATOM 806 C C . VAL A 1 111 ? -3.926 -1.823 14.971 1.00 98.88 111 VAL A C 1
ATOM 808 O O . VAL A 1 111 ? -2.888 -1.583 14.353 1.00 98.88 111 VAL A O 1
ATOM 811 N N . GLY A 1 112 ? -3.969 -2.693 15.983 1.00 98.62 112 GLY A N 1
ATOM 812 C CA . GLY A 1 112 ? -2.834 -3.520 16.400 1.00 98.62 112 GLY A CA 1
ATOM 813 C C . GLY A 1 112 ? -2.590 -4.738 15.498 1.00 98.62 112 GLY A C 1
ATOM 814 O O . GLY A 1 112 ? -3.311 -4.999 14.532 1.00 98.62 112 GLY A O 1
ATOM 815 N N . ASN A 1 113 ? -1.560 -5.516 15.824 1.00 98.50 113 ASN A N 1
ATOM 816 C CA . ASN A 1 113 ? -1.175 -6.743 15.121 1.00 98.50 113 ASN A CA 1
ATOM 817 C C . ASN A 1 113 ? -1.833 -8.018 15.680 1.00 98.50 113 ASN A C 1
ATOM 819 O O . ASN A 1 113 ? -1.495 -9.119 15.246 1.00 98.50 113 ASN A O 1
ATOM 823 N N . GLY A 1 114 ? -2.761 -7.899 16.635 1.00 98.25 114 GLY A N 1
ATOM 824 C CA . GLY A 1 114 ? -3.434 -9.053 17.231 1.00 98.25 114 GLY A CA 1
ATOM 825 C C . GLY A 1 114 ? -4.462 -9.715 16.304 1.00 98.25 114 GLY A C 1
ATOM 826 O O . GLY A 1 114 ? -4.787 -10.890 16.488 1.00 98.25 114 GLY A O 1
ATOM 827 N N . GLY A 1 115 ? -4.966 -8.967 15.317 1.00 98.00 115 GLY A N 1
ATOM 828 C CA . GLY A 1 115 ? -5.930 -9.429 14.316 1.00 98.00 115 GLY A CA 1
ATOM 829 C C . GLY A 1 115 ? -5.292 -10.152 13.124 1.00 98.00 115 GLY A C 1
ATOM 830 O O . GLY A 1 115 ? -4.080 -10.129 12.925 1.00 98.00 115 GLY A O 1
ATOM 831 N N . THR A 1 116 ? -6.113 -10.804 12.296 1.00 98.25 116 THR A N 1
ATOM 832 C CA . THR A 1 116 ? -5.659 -11.442 11.044 1.00 98.25 116 THR A CA 1
ATOM 833 C C . THR A 1 116 ? -6.292 -10.781 9.827 1.00 98.25 116 THR A C 1
ATOM 835 O O . THR A 1 116 ? -7.484 -10.955 9.565 1.00 98.25 116 THR A O 1
ATOM 838 N N . TYR A 1 117 ? -5.476 -10.101 9.021 1.00 98.81 117 TYR A N 1
ATOM 839 C CA . TYR A 1 117 ? -5.914 -9.454 7.784 1.00 98.81 117 TYR A CA 1
ATOM 840 C C . TYR A 1 117 ? -5.223 -10.108 6.586 1.00 98.81 117 TYR A C 1
ATOM 842 O O . TYR A 1 117 ? -4.000 -10.056 6.433 1.00 98.81 117 TYR A O 1
ATOM 850 N N . HIS A 1 118 ? -6.003 -10.811 5.764 1.00 97.62 118 HIS A N 1
ATOM 851 C CA . HIS A 1 118 ? -5.465 -11.695 4.739 1.00 97.62 118 HIS A CA 1
ATOM 852 C C . HIS A 1 118 ? -6.382 -11.863 3.519 1.00 97.62 118 HIS A C 1
ATOM 854 O O . HIS A 1 118 ? -7.533 -12.243 3.676 1.00 97.62 118 HIS A O 1
ATOM 860 N N . HIS A 1 119 ? -5.889 -11.698 2.288 1.00 98.75 119 HIS A N 1
ATOM 861 C CA . HIS A 1 119 ? -6.728 -11.728 1.071 1.00 98.75 119 HIS A CA 1
ATOM 862 C C . HIS A 1 119 ? -7.879 -10.722 1.156 1.00 98.75 119 HIS A C 1
ATOM 864 O O . HIS A 1 119 ? -9.052 -11.076 1.307 1.00 98.75 119 HIS A O 1
ATOM 870 N N . VAL A 1 120 ? -7.518 -9.450 1.070 1.00 98.88 120 VAL A N 1
ATOM 871 C CA . VAL A 1 120 ? -8.454 -8.329 1.080 1.00 98.88 120 VAL A CA 1
ATOM 872 C C . VAL A 1 120 ? -8.400 -7.638 -0.274 1.00 98.88 120 VAL A C 1
ATOM 874 O O . VAL A 1 120 ? -7.318 -7.451 -0.829 1.00 98.88 120 VAL A O 1
ATOM 877 N N . GLN A 1 121 ? -9.560 -7.287 -0.820 1.00 98.81 121 GLN A N 1
ATOM 878 C CA . GLN A 1 121 ? -9.651 -6.444 -2.002 1.00 98.81 121 GLN A CA 1
ATOM 879 C C . GLN A 1 121 ? -10.466 -5.186 -1.719 1.00 98.81 121 GLN A C 1
ATOM 881 O O . GLN A 1 121 ? -11.567 -5.291 -1.178 1.00 98.81 121 GLN A O 1
ATOM 886 N N . VAL A 1 122 ? -9.973 -4.043 -2.192 1.00 98.75 122 VAL A N 1
ATOM 887 C CA . VAL A 1 122 ? -10.763 -2.821 -2.365 1.00 98.75 122 VAL A CA 1
ATOM 888 C C . VAL A 1 122 ? -10.901 -2.502 -3.856 1.00 98.75 122 VAL A C 1
ATOM 890 O O . VAL A 1 122 ? -9.944 -2.617 -4.631 1.00 98.75 122 VAL A O 1
ATOM 893 N N . HIS A 1 123 ? -12.124 -2.190 -4.287 1.00 97.56 123 HIS A N 1
ATOM 894 C CA . HIS A 1 123 ? -12.469 -1.984 -5.693 1.00 97.56 123 HIS A CA 1
ATOM 895 C C . HIS A 1 123 ? -13.384 -0.772 -5.882 1.00 97.56 123 HIS A C 1
ATOM 897 O O . HIS A 1 123 ? -14.457 -0.742 -5.278 1.00 97.56 123 HIS A O 1
ATOM 903 N N . TYR A 1 124 ? -13.010 0.172 -6.756 1.00 95.75 124 TYR A N 1
ATOM 904 C CA . TYR A 1 124 ? -13.801 1.386 -7.026 1.00 95.75 124 TYR A CA 1
ATOM 905 C C . TYR A 1 124 ? -14.168 2.149 -5.747 1.00 95.75 124 TYR A C 1
ATOM 907 O O . TYR A 1 124 ? -15.340 2.429 -5.505 1.00 95.75 124 TYR A O 1
ATOM 915 N N . ASN A 1 125 ? -13.182 2.420 -4.893 1.00 96.00 125 ASN A N 1
ATOM 916 C CA . ASN A 1 125 ? -13.373 3.374 -3.804 1.00 96.00 125 ASN A CA 1
ATOM 917 C C . ASN A 1 125 ? -13.204 4.796 -4.348 1.00 96.00 125 ASN A C 1
ATOM 919 O O . ASN A 1 125 ? -12.355 4.974 -5.218 1.00 96.00 125 ASN A O 1
ATOM 923 N N . GLU A 1 126 ? -14.017 5.753 -3.887 1.00 95.56 126 GLU A N 1
ATOM 924 C CA . GLU A 1 126 ? -13.868 7.164 -4.302 1.00 95.56 126 GLU A CA 1
ATOM 925 C C . GLU A 1 126 ? -12.607 7.818 -3.727 1.00 95.56 126 GLU A C 1
ATOM 927 O O . GLU A 1 126 ? -11.990 8.650 -4.373 1.00 95.56 126 GLU A O 1
ATOM 932 N N . ASP A 1 127 ? -12.253 7.415 -2.521 1.00 95.00 127 ASP A N 1
ATOM 933 C CA . ASP A 1 127 ? -11.086 7.880 -1.786 1.00 95.00 127 ASP A CA 1
ATOM 934 C C . ASP A 1 127 ? -10.009 6.789 -1.831 1.00 95.00 127 ASP A C 1
ATOM 936 O O . ASP A 1 127 ? -10.078 5.868 -2.670 1.00 95.00 127 ASP A O 1
ATOM 940 N N . ASP A 1 128 ? -9.135 6.759 -0.835 1.00 97.56 128 ASP A N 1
ATOM 941 C CA . ASP A 1 128 ? -8.106 5.742 -0.736 1.00 97.56 128 ASP A CA 1
ATOM 942 C C . ASP A 1 128 ? -8.643 4.314 -0.719 1.00 97.56 128 ASP A C 1
ATOM 944 O O . ASP A 1 128 ? -9.682 3.965 -0.139 1.00 97.56 128 ASP A O 1
ATOM 948 N N . GLY A 1 129 ? -7.891 3.416 -1.350 1.00 98.50 129 GLY A N 1
ATOM 949 C CA . GLY A 1 129 ? -8.188 1.994 -1.311 1.00 98.50 129 GLY A CA 1
ATOM 950 C C . GLY A 1 129 ? -8.113 1.446 0.113 1.00 98.50 129 GLY A C 1
ATOM 951 O O . GLY A 1 129 ? -9.117 1.011 0.686 1.00 98.50 129 GLY A O 1
ATOM 952 N N . ILE A 1 130 ? -6.900 1.401 0.660 1.00 98.88 130 ILE A N 1
ATOM 953 C CA . ILE A 1 130 ? -6.637 0.956 2.029 1.00 98.88 130 ILE A CA 1
ATOM 954 C C . ILE A 1 130 ? -5.694 1.950 2.696 1.00 98.88 130 ILE A C 1
ATOM 956 O O . ILE A 1 130 ? -4.552 2.071 2.264 1.00 98.88 130 ILE A O 1
ATOM 960 N N . GLU A 1 131 ? -6.131 2.540 3.802 1.00 98.69 131 GLU A N 1
ATOM 961 C CA . GLU A 1 131 ? -5.326 3.488 4.570 1.00 98.69 131 GLU A CA 1
ATOM 962 C C . GLU A 1 131 ? -5.016 2.973 5.981 1.00 98.69 131 GLU A C 1
ATOM 964 O O . GLU A 1 131 ? -5.852 2.351 6.656 1.00 98.69 131 GLU A O 1
ATOM 969 N N . PHE A 1 132 ? -3.791 3.237 6.438 1.00 98.88 132 PHE A N 1
ATOM 970 C CA . PHE A 1 132 ? -3.324 2.929 7.785 1.00 98.88 132 PHE A CA 1
ATOM 971 C C . PHE A 1 132 ? -3.050 4.203 8.584 1.00 98.88 132 PHE A C 1
ATOM 973 O O . PHE A 1 132 ? -2.055 4.891 8.372 1.00 98.88 132 PHE A O 1
ATOM 980 N N . PHE A 1 133 ? -3.857 4.435 9.615 1.00 98.69 133 PHE A N 1
ATOM 981 C CA . PHE A 1 133 ? -3.667 5.540 10.547 1.00 98.69 133 PHE A CA 1
ATOM 982 C C . PHE A 1 133 ? -3.005 5.025 11.827 1.00 98.69 133 PHE A C 1
ATOM 984 O O . PHE A 1 133 ? -3.680 4.659 12.793 1.00 98.69 133 PHE A O 1
ATOM 991 N N . GLY A 1 134 ? -1.674 4.980 11.850 1.00 98.62 134 GLY A N 1
ATOM 992 C CA . GLY A 1 134 ? -0.909 4.468 12.989 1.00 98.62 134 GLY A CA 1
ATOM 993 C C . GLY A 1 134 ? -1.194 3.005 13.348 1.00 98.62 134 GLY A C 1
ATOM 994 O O . GLY A 1 134 ? -1.713 2.216 12.562 1.00 98.62 134 GLY A O 1
ATOM 995 N N . GLY A 1 135 ? -0.803 2.612 14.557 1.00 98.69 135 GLY A N 1
ATOM 996 C CA . GLY A 1 135 ? -0.856 1.232 15.029 1.00 98.69 135 GLY A CA 1
ATOM 997 C C . GLY A 1 135 ? 0.185 0.326 14.364 1.00 98.69 135 GLY A C 1
ATOM 998 O O . GLY A 1 135 ? 1.241 0.766 13.894 1.00 98.69 135 GLY A O 1
ATOM 999 N N . ALA A 1 136 ? -0.117 -0.970 14.337 1.00 98.81 136 ALA A N 1
ATOM 1000 C CA . ALA A 1 136 ? 0.802 -2.021 13.908 1.00 98.81 136 ALA A CA 1
ATOM 1001 C C . ALA A 1 136 ? 0.134 -3.113 13.055 1.00 98.81 136 ALA A C 1
ATOM 1003 O O . ALA A 1 136 ? 0.687 -4.203 12.935 1.00 98.81 136 ALA A O 1
ATOM 1004 N N . ALA A 1 137 ? -1.037 -2.840 12.466 1.00 98.81 137 ALA A N 1
ATOM 1005 C CA . ALA A 1 137 ? -1.782 -3.801 11.652 1.00 98.81 137 ALA A CA 1
ATOM 1006 C C . ALA A 1 137 ? -0.887 -4.524 10.630 1.00 98.81 137 ALA A C 1
ATOM 1008 O O . ALA A 1 137 ? -0.092 -3.897 9.929 1.00 98.81 137 ALA A O 1
ATOM 1009 N N . GLU A 1 138 ? -1.021 -5.847 10.535 1.00 98.88 138 GLU A N 1
ATOM 1010 C CA . GLU A 1 138 ? -0.270 -6.665 9.583 1.00 98.88 138 GLU A CA 1
ATOM 1011 C C . GLU A 1 138 ? -1.222 -7.249 8.522 1.00 98.88 138 GLU A C 1
ATOM 1013 O O . GLU A 1 138 ? -2.149 -7.991 8.852 1.00 98.88 138 GLU A O 1
ATOM 1018 N N . LEU A 1 139 ? -1.006 -6.926 7.241 1.00 98.88 139 LEU A N 1
ATOM 1019 C CA . LEU A 1 139 ? -1.893 -7.300 6.131 1.00 98.88 139 LEU A CA 1
ATOM 1020 C C . LEU A 1 139 ? -1.151 -8.098 5.053 1.00 98.88 139 LEU A C 1
ATOM 1022 O O . LEU A 1 139 ? -0.213 -7.613 4.420 1.00 98.88 139 LEU A O 1
ATOM 1026 N N . LYS A 1 140 ? -1.597 -9.326 4.777 1.00 98.69 140 LYS A N 1
ATOM 1027 C CA . LYS A 1 140 ? -1.007 -10.181 3.732 1.00 98.69 140 LYS A CA 1
ATOM 1028 C C . LYS A 1 140 ? -1.991 -10.447 2.588 1.00 98.69 140 LYS A C 1
ATOM 1030 O O . LYS A 1 140 ? -3.136 -10.784 2.836 1.00 98.69 140 LYS A O 1
ATOM 1035 N N . TYR A 1 141 ? -1.542 -10.398 1.336 1.00 98.81 141 TYR A N 1
ATOM 1036 C CA . TYR A 1 141 ? -2.384 -10.506 0.137 1.00 98.81 141 TYR A CA 1
ATOM 1037 C C . TYR A 1 141 ? -3.459 -9.413 0.103 1.00 98.81 141 TYR A C 1
ATOM 1039 O O . TYR A 1 141 ? -4.592 -9.614 0.538 1.00 98.81 141 TYR A O 1
ATOM 1047 N N . ALA A 1 142 ? -3.088 -8.249 -0.420 1.00 98.88 142 ALA A N 1
ATOM 1048 C CA . ALA A 1 142 ? -3.981 -7.105 -0.563 1.00 98.88 142 ALA A CA 1
ATOM 1049 C C . ALA A 1 142 ? -4.047 -6.679 -2.027 1.00 98.88 142 ALA A C 1
ATOM 1051 O O . ALA A 1 142 ? -3.019 -6.624 -2.700 1.00 98.88 142 ALA A O 1
ATOM 1052 N N . LEU A 1 143 ? -5.249 -6.423 -2.530 1.00 98.81 143 LEU A N 1
ATOM 1053 C CA . LEU A 1 143 ? -5.485 -5.976 -3.897 1.00 98.81 143 LEU A CA 1
ATOM 1054 C C . LEU A 1 143 ? -6.284 -4.677 -3.869 1.00 98.81 143 LEU A C 1
ATOM 1056 O O . LEU A 1 143 ? -7.421 -4.673 -3.408 1.00 98.81 143 LEU A O 1
ATOM 1060 N N . VAL A 1 144 ? -5.732 -3.608 -4.422 1.00 98.69 144 VAL A N 1
ATOM 1061 C CA . VAL A 1 144 ? -6.470 -2.364 -4.643 1.00 98.69 144 VAL A CA 1
ATOM 1062 C C . VAL A 1 144 ? -6.593 -2.125 -6.136 1.00 98.69 144 VAL A C 1
ATOM 1064 O O . VAL A 1 144 ? -5.643 -2.296 -6.903 1.00 98.69 144 VAL A O 1
ATOM 1067 N N . THR A 1 145 ? -7.810 -1.815 -6.566 1.00 96.75 145 THR A N 1
ATOM 1068 C CA . THR A 1 145 ? -8.155 -1.722 -7.984 1.00 96.75 145 THR A CA 1
ATOM 1069 C C . THR A 1 145 ? -9.068 -0.543 -8.234 1.00 96.75 145 THR A C 1
ATOM 1071 O O . THR A 1 145 ? -10.152 -0.490 -7.654 1.00 96.75 145 THR A O 1
ATOM 1074 N N . ALA A 1 146 ? -8.647 0.344 -9.137 1.00 94.94 146 ALA A N 1
ATOM 1075 C CA . ALA A 1 146 ? -9.391 1.550 -9.493 1.00 94.94 146 ALA A CA 1
ATOM 1076 C C . ALA A 1 146 ? -9.842 2.354 -8.256 1.00 94.94 146 ALA A C 1
ATOM 1078 O O . ALA A 1 146 ? -11.015 2.690 -8.151 1.00 94.94 146 ALA A O 1
ATOM 1079 N N . ALA A 1 147 ? -8.935 2.596 -7.302 1.00 96.00 147 ALA A N 1
ATOM 1080 C CA . ALA A 1 147 ? -9.140 3.667 -6.327 1.00 96.00 147 ALA A CA 1
ATOM 1081 C C . ALA A 1 147 ? -9.148 5.009 -7.075 1.00 96.00 147 ALA A C 1
ATOM 1083 O O . ALA A 1 147 ? -8.484 5.145 -8.108 1.00 96.00 147 ALA A O 1
ATOM 1084 N N . HIS A 1 148 ? -9.977 5.931 -6.612 1.00 95.06 148 HIS A N 1
ATOM 1085 C CA . HIS A 1 148 ? -10.150 7.263 -7.187 1.00 95.06 148 HIS A CA 1
ATOM 1086 C C . HIS A 1 148 ? -9.314 8.323 -6.460 1.00 95.06 148 HIS A C 1
ATOM 1088 O O . HIS A 1 148 ? -9.400 9.484 -6.851 1.00 95.06 148 HIS A O 1
ATOM 1094 N N . ASP A 1 149 ? -8.493 7.889 -5.507 1.00 95.38 149 ASP A N 1
ATOM 1095 C CA . ASP A 1 149 ? -7.385 8.627 -4.911 1.00 95.38 149 ASP A CA 1
ATOM 1096 C C . ASP A 1 149 ? -6.171 7.676 -4.769 1.00 95.38 149 ASP A C 1
ATOM 1098 O O . ASP A 1 149 ? -5.871 6.933 -5.729 1.00 95.38 149 ASP A O 1
ATOM 1102 N N . ASP A 1 150 ? -5.509 7.606 -3.614 1.00 97.69 150 ASP A N 1
ATOM 1103 C CA . ASP A 1 150 ? -4.371 6.724 -3.394 1.00 97.69 150 ASP A CA 1
ATOM 1104 C C . ASP A 1 150 ? -4.790 5.258 -3.288 1.00 97.69 150 ASP A C 1
ATOM 1106 O O . ASP A 1 150 ? -5.856 4.864 -2.809 1.00 97.69 150 ASP A O 1
ATOM 1110 N N . SER A 1 151 ? -3.951 4.349 -3.788 1.00 98.50 151 SER A N 1
ATOM 1111 C CA . SER A 1 151 ? -4.304 2.929 -3.677 1.00 98.50 151 SER A CA 1
ATOM 1112 C C . SER A 1 151 ? -4.017 2.385 -2.278 1.00 98.50 151 SER A C 1
ATOM 1114 O O . SER A 1 151 ? -4.849 1.676 -1.709 1.00 98.50 151 SER A O 1
ATOM 1116 N N . PHE A 1 152 ? -2.851 2.706 -1.729 1.00 98.88 152 PHE A N 1
ATOM 1117 C CA . PHE A 1 152 ? -2.546 2.501 -0.319 1.00 98.88 152 PHE A CA 1
ATOM 1118 C C . PHE A 1 152 ? -1.997 3.794 0.265 1.00 98.88 152 PHE A C 1
ATOM 1120 O O . PHE A 1 152 ? -1.086 4.360 -0.329 1.00 98.88 152 PHE A O 1
ATOM 1127 N N . ASP A 1 153 ? -2.456 4.159 1.451 1.00 98.62 153 ASP A N 1
ATOM 1128 C CA . ASP A 1 153 ? -1.885 5.254 2.230 1.00 98.62 153 ASP A CA 1
ATOM 1129 C C . ASP A 1 153 ? -1.428 4.740 3.600 1.00 98.62 153 ASP A C 1
ATOM 1131 O O . ASP A 1 153 ? -1.984 3.782 4.164 1.00 98.62 153 ASP A O 1
ATOM 1135 N N . TRP A 1 154 ? -0.376 5.349 4.141 1.00 98.81 154 TRP A N 1
ATOM 1136 C CA . TRP A 1 154 ? -0.208 5.337 5.583 1.00 98.81 154 TRP A CA 1
ATOM 1137 C C . TRP A 1 154 ? 0.221 6.680 6.147 1.00 98.81 154 TRP A C 1
ATOM 1139 O O . TRP A 1 154 ? 1.073 7.388 5.613 1.00 98.81 154 TRP A O 1
ATOM 1149 N N . THR A 1 155 ? -0.225 6.902 7.376 1.00 98.62 155 THR A N 1
ATOM 1150 C CA . THR A 1 155 ? 0.130 8.058 8.181 1.00 98.62 155 THR A CA 1
ATOM 1151 C C . THR A 1 155 ? 0.142 7.691 9.669 1.00 98.62 155 THR A C 1
ATOM 1153 O O . THR A 1 155 ? 0.120 6.525 10.085 1.00 98.62 155 THR A O 1
ATOM 1156 N N . LEU A 1 156 ? 0.236 8.710 10.515 1.00 98.44 156 LEU A N 1
ATOM 1157 C CA . LEU A 1 156 ? 0.165 8.663 11.974 1.00 98.44 156 LEU A CA 1
ATOM 1158 C C . LEU A 1 156 ? 1.084 7.647 12.663 1.00 98.44 156 LEU A C 1
ATOM 1160 O O . LEU A 1 156 ? 0.818 7.192 13.781 1.00 98.44 156 LEU A O 1
ATOM 1164 N N . GLY A 1 157 ? 2.223 7.355 12.039 1.00 98.25 157 GLY A N 1
ATOM 1165 C CA . GLY A 1 157 ? 3.268 6.543 12.647 1.00 98.25 157 GLY A CA 1
ATOM 1166 C C . GLY A 1 157 ? 3.040 5.036 12.540 1.00 98.25 157 GLY A C 1
ATOM 1167 O O . GLY A 1 157 ? 3.481 4.312 13.430 1.00 98.25 157 GLY A O 1
ATOM 1168 N N . TRP A 1 158 ? 2.361 4.547 11.496 1.00 98.81 158 TRP A N 1
ATOM 1169 C CA . TRP A 1 158 ? 2.110 3.111 11.317 1.00 98.81 158 TRP A CA 1
ATOM 1170 C C . TRP A 1 158 ? 3.412 2.290 11.238 1.00 98.81 158 TRP A C 1
ATOM 1172 O O . TRP A 1 158 ? 4.341 2.604 10.490 1.00 98.81 158 TRP A O 1
ATOM 1182 N N . THR A 1 159 ? 3.496 1.213 12.023 1.00 98.62 159 THR A N 1
ATOM 1183 C CA . THR A 1 159 ? 4.697 0.353 12.136 1.00 98.62 159 THR A CA 1
ATOM 1184 C C . THR A 1 159 ? 4.438 -1.112 11.776 1.00 98.62 159 THR A C 1
ATOM 1186 O O . THR A 1 159 ? 5.206 -2.004 12.143 1.00 98.62 159 THR A O 1
ATOM 1189 N N . GLY A 1 160 ? 3.344 -1.369 11.058 1.00 98.69 160 GLY A N 1
ATOM 1190 C CA . GLY A 1 160 ? 2.901 -2.712 10.712 1.00 98.69 160 GLY A CA 1
ATOM 1191 C C . GLY A 1 160 ? 3.698 -3.393 9.601 1.00 98.69 160 GLY A C 1
ATOM 1192 O O . GLY A 1 160 ? 4.835 -3.036 9.265 1.00 98.69 160 GLY A O 1
ATOM 1193 N N . LYS A 1 161 ? 3.094 -4.439 9.033 1.00 98.94 161 LYS A N 1
ATOM 1194 C CA . LYS A 1 161 ? 3.724 -5.272 8.001 1.00 98.94 161 LYS A CA 1
ATOM 1195 C C . LYS A 1 161 ? 2.790 -5.555 6.840 1.00 98.94 161 LYS A C 1
ATOM 1197 O O . LYS A 1 161 ? 1.590 -5.741 7.018 1.00 98.94 161 LYS A O 1
ATOM 1202 N N . GLY A 1 162 ? 3.375 -5.682 5.656 1.00 98.94 162 GLY A N 1
ATOM 1203 C CA . GLY A 1 162 ? 2.660 -5.986 4.426 1.00 98.94 162 GLY A CA 1
ATOM 1204 C C . GLY A 1 162 ? 3.389 -7.013 3.577 1.00 98.94 162 GLY A C 1
ATOM 1205 O O . GLY A 1 162 ? 4.611 -6.951 3.43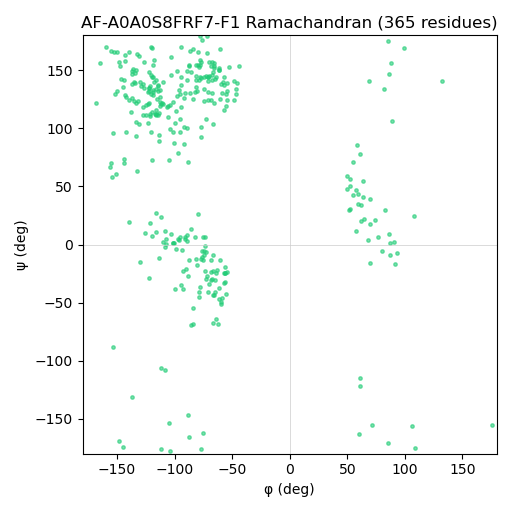0 1.00 98.94 162 GLY A O 1
ATOM 1206 N N . GLN A 1 163 ? 2.663 -7.968 2.995 1.00 98.88 163 GLN A N 1
ATOM 1207 C CA . GLN A 1 163 ? 3.244 -8.833 1.969 1.00 98.88 163 GLN A CA 1
ATOM 1208 C C . GLN A 1 163 ? 2.260 -9.203 0.863 1.00 98.88 163 GLN A C 1
ATOM 1210 O O . GLN A 1 163 ? 1.101 -9.493 1.146 1.00 98.88 163 GLN A O 1
ATOM 1215 N N . PHE A 1 164 ? 2.739 -9.260 -0.384 1.00 98.88 164 PHE A N 1
ATOM 1216 C CA . PHE A 1 164 ? 1.951 -9.595 -1.579 1.00 98.88 164 PHE A CA 1
ATOM 1217 C C . PHE A 1 164 ? 0.849 -8.571 -1.861 1.00 98.88 164 PHE A C 1
ATOM 1219 O O . PHE A 1 164 ? -0.325 -8.919 -1.958 1.00 98.88 164 PHE A O 1
ATOM 1226 N N . TRP A 1 165 ? 1.221 -7.297 -1.964 1.00 98.88 165 TRP A N 1
ATOM 1227 C CA . TRP A 1 165 ? 0.277 -6.216 -2.261 1.00 98.88 165 TRP A CA 1
ATOM 1228 C C . TRP A 1 165 ? 0.275 -5.883 -3.750 1.00 98.88 165 TRP A C 1
ATOM 1230 O O . TRP A 1 165 ? 1.330 -5.760 -4.372 1.00 98.88 165 TRP A O 1
ATOM 1240 N N . VAL A 1 166 ? -0.908 -5.764 -4.337 1.00 98.88 166 VAL A N 1
ATOM 1241 C CA . VAL A 1 166 ? -1.095 -5.454 -5.754 1.00 98.88 166 VAL A CA 1
ATOM 1242 C C . VAL A 1 166 ? -1.938 -4.198 -5.881 1.00 98.88 166 VAL A C 1
ATOM 1244 O O . VAL A 1 166 ? -3.013 -4.115 -5.292 1.00 98.88 166 VAL A O 1
ATOM 1247 N N . VAL A 1 167 ? -1.469 -3.266 -6.704 1.00 98.50 167 VAL A N 1
ATOM 1248 C CA . VAL A 1 167 ? -2.235 -2.106 -7.163 1.00 98.50 167 VAL A CA 1
ATOM 1249 C C . VAL A 1 167 ? -2.421 -2.211 -8.666 1.00 98.50 167 VAL A C 1
ATOM 1251 O O . VAL A 1 167 ? -1.459 -2.478 -9.391 1.00 98.50 167 VAL A O 1
ATOM 1254 N N . VAL A 1 168 ? -3.649 -1.984 -9.129 1.00 96.88 168 VAL A N 1
ATOM 1255 C CA . VAL A 1 168 ? -3.926 -1.714 -10.543 1.00 96.88 168 VAL A CA 1
ATOM 1256 C C . VAL A 1 168 ? -4.858 -0.508 -10.656 1.00 96.88 168 VAL A C 1
ATOM 1258 O O . VAL A 1 168 ? -6.057 -0.616 -10.383 1.00 96.88 168 VAL A O 1
ATOM 1261 N N . GLN A 1 169 ? -4.308 0.632 -11.068 1.00 95.19 169 GLN A N 1
ATOM 1262 C CA . GLN A 1 169 ? -5.066 1.860 -11.311 1.00 95.19 169 GLN A CA 1
ATOM 1263 C C . GLN A 1 169 ? -5.805 1.814 -12.658 1.00 95.19 169 GLN A C 1
ATOM 1265 O O . GLN A 1 169 ? -5.451 1.061 -13.568 1.00 95.19 169 GLN A O 1
ATOM 1270 N N . GLU A 1 170 ? -6.839 2.646 -12.798 1.00 91.38 170 GLU A N 1
ATOM 1271 C CA . GLU A 1 170 ? -7.585 2.822 -14.045 1.00 91.38 170 GLU A CA 1
ATOM 1272 C C . GLU A 1 170 ? -7.482 4.273 -14.539 1.00 91.38 170 GLU A C 1
ATOM 1274 O O . GLU A 1 170 ? -7.800 5.202 -13.813 1.00 91.38 170 GLU A O 1
ATOM 1279 N N . GLY A 1 171 ? -7.149 4.489 -15.815 1.00 85.69 171 GLY A N 1
ATOM 1280 C CA . GLY A 1 171 ? -6.947 5.845 -16.354 1.00 85.69 171 GLY A CA 1
ATOM 1281 C C . GLY A 1 171 ? -8.209 6.691 -16.570 1.00 85.69 171 GLY A C 1
ATOM 1282 O O . GLY A 1 171 ? -8.123 7.819 -17.053 1.00 85.69 171 GLY A O 1
ATOM 1283 N N . ALA A 1 172 ? -9.388 6.135 -16.288 1.00 85.19 172 ALA A N 1
ATOM 1284 C CA . ALA A 1 172 ? -10.691 6.784 -16.442 1.00 85.19 172 ALA A CA 1
ATOM 1285 C C . ALA A 1 172 ? -11.282 7.299 -15.118 1.00 85.19 172 ALA A C 1
ATOM 1287 O O . ALA A 1 172 ? -12.403 7.808 -15.125 1.00 85.19 172 ALA A O 1
ATOM 1288 N N . VAL A 1 173 ? -10.557 7.136 -14.012 1.00 86.44 173 VAL A N 1
ATOM 1289 C CA . VAL A 1 173 ? -10.940 7.578 -12.662 1.00 86.44 173 VAL A CA 1
ATOM 1290 C C . VAL A 1 173 ? -9.905 8.563 -12.126 1.00 86.44 173 VAL A C 1
ATOM 1292 O O . VAL A 1 173 ? -8.859 8.707 -12.748 1.00 86.44 173 VAL A O 1
ATOM 1295 N N . SER A 1 174 ? -10.157 9.241 -11.011 1.00 89.06 174 SER A N 1
ATOM 1296 C CA . SER A 1 174 ? -9.260 10.258 -10.437 1.00 89.06 174 SER A CA 1
ATOM 1297 C C . SER A 1 174 ? -8.078 9.700 -9.637 1.00 89.06 174 SER A C 1
ATOM 1299 O O . SER A 1 174 ? -7.571 10.407 -8.790 1.00 89.06 174 SER A O 1
ATOM 1301 N N . ALA A 1 175 ? -7.619 8.479 -9.934 1.00 92.06 175 ALA A N 1
ATOM 1302 C CA . ALA A 1 175 ? -6.506 7.843 -9.226 1.00 92.06 175 ALA A CA 1
ATOM 1303 C C . ALA A 1 175 ? -5.307 8.786 -9.034 1.00 92.06 175 ALA A C 1
ATOM 1305 O O . ALA A 1 175 ? -4.923 9.460 -9.998 1.00 92.06 175 ALA A O 1
ATOM 1306 N N . ASP A 1 176 ? -4.702 8.738 -7.849 1.00 94.50 176 ASP A N 1
ATOM 1307 C CA . ASP A 1 176 ? -3.510 9.506 -7.505 1.00 94.50 176 ASP A CA 1
ATOM 1308 C C . ASP A 1 176 ? -2.291 8.571 -7.403 1.00 94.50 176 ASP A C 1
ATOM 1310 O O . A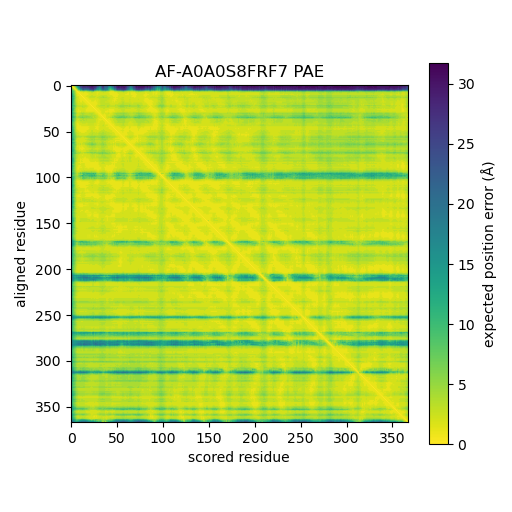SP A 1 176 ? -1.836 8.030 -8.429 1.00 94.50 176 ASP A O 1
ATOM 1314 N N . HIS A 1 177 ? -1.769 8.301 -6.210 1.00 97.50 177 HIS A N 1
ATOM 1315 C CA . HIS A 1 177 ? -0.554 7.529 -6.018 1.00 97.50 177 HIS A CA 1
ATOM 1316 C C . HIS A 1 177 ? -0.815 6.020 -5.926 1.00 97.50 177 HIS A C 1
ATOM 1318 O O . HIS A 1 177 ? -1.890 5.503 -5.594 1.00 97.50 177 HIS A O 1
ATOM 1324 N N . GLY A 1 178 ? 0.216 5.249 -6.276 1.00 98.38 178 GLY A N 1
ATOM 1325 C CA . GLY A 1 178 ? 0.244 3.825 -5.977 1.00 98.38 178 GLY A CA 1
ATOM 1326 C C . GLY A 1 178 ? 0.253 3.644 -4.467 1.00 98.38 178 GLY A C 1
ATOM 1327 O O . GLY A 1 178 ? -0.695 3.089 -3.916 1.00 98.38 178 GLY A O 1
ATOM 1328 N N . PHE A 1 179 ? 1.323 4.113 -3.827 1.00 98.81 179 PHE A N 1
ATOM 1329 C CA . PHE A 1 179 ? 1.387 4.304 -2.381 1.00 98.81 179 PHE A CA 1
ATOM 1330 C C . PHE A 1 179 ? 1.618 5.786 -2.064 1.00 98.81 179 PHE A C 1
ATOM 1332 O O . PHE A 1 179 ? 2.609 6.337 -2.557 1.00 98.81 179 PHE A O 1
ATOM 1339 N N . GLU A 1 180 ? 0.799 6.362 -1.192 1.00 98.50 180 GLU A N 1
ATOM 1340 C CA . GLU A 1 180 ? 1.136 7.547 -0.402 1.00 98.50 180 GLU A CA 1
ATOM 1341 C C . GLU A 1 180 ? 1.663 7.114 0.972 1.00 98.50 180 GLU A C 1
ATOM 1343 O O . GLU A 1 180 ? 1.408 6.005 1.451 1.00 98.50 180 GLU A O 1
ATOM 1348 N N . SER A 1 181 ? 2.638 7.847 1.504 1.00 98.62 181 SER A N 1
ATOM 1349 C CA . SER A 1 181 ? 3.501 7.322 2.560 1.00 98.62 181 SER A CA 1
ATOM 1350 C C . SER A 1 181 ? 4.054 8.427 3.434 1.00 98.62 181 SER A C 1
ATOM 1352 O O . SER A 1 181 ? 5.120 8.993 3.160 1.00 98.62 181 SER A O 1
ATOM 1354 N N . ASP A 1 182 ? 3.372 8.640 4.551 1.00 98.56 182 ASP A N 1
ATOM 1355 C CA . ASP A 1 182 ? 3.605 9.741 5.466 1.00 98.56 182 ASP A CA 1
ATOM 1356 C C . ASP A 1 182 ? 3.997 9.250 6.859 1.00 98.56 182 ASP A C 1
ATOM 1358 O O . ASP A 1 182 ? 3.656 8.155 7.305 1.00 98.56 182 ASP A O 1
ATOM 1362 N N . ASN A 1 183 ? 4.718 10.088 7.613 1.00 98.50 183 ASN A N 1
ATOM 1363 C CA . ASN A 1 183 ? 4.759 9.906 9.063 1.00 98.50 183 ASN A CA 1
ATOM 1364 C C . ASN A 1 183 ? 3.559 10.572 9.734 1.00 98.50 183 ASN A C 1
ATOM 1366 O O . ASN A 1 183 ? 2.746 9.896 10.346 1.00 98.50 183 ASN A O 1
ATOM 1370 N N . TRP A 1 184 ? 3.516 11.898 9.704 1.00 97.31 184 TRP A N 1
ATOM 1371 C CA . TRP A 1 184 ? 2.356 12.724 10.033 1.00 97.31 184 TRP A CA 1
ATOM 1372 C C . TRP A 1 184 ? 2.697 14.138 9.579 1.00 97.31 184 TRP A C 1
ATOM 1374 O O . TRP A 1 184 ? 3.708 14.688 10.025 1.00 97.31 184 TRP A O 1
ATOM 1384 N N . GLU A 1 185 ? 1.894 14.726 8.699 1.00 95.88 185 GLU A N 1
ATOM 1385 C CA . GLU A 1 185 ? 2.186 16.028 8.083 1.00 95.88 185 GLU A CA 1
ATOM 1386 C C . GLU A 1 185 ? 2.435 17.152 9.111 1.00 95.88 185 GLU A C 1
ATOM 1388 O O . GLU A 1 185 ? 3.417 17.893 9.019 1.00 95.88 185 GLU A O 1
ATOM 1393 N N . ASP A 1 186 ? 1.628 17.210 10.172 1.00 95.81 186 ASP A N 1
ATOM 1394 C CA . ASP A 1 186 ? 1.705 18.216 11.241 1.00 95.81 186 ASP A CA 1
ATOM 1395 C C . ASP A 1 186 ? 2.861 17.971 12.231 1.00 95.81 186 ASP A C 1
ATOM 1397 O O . ASP A 1 186 ? 3.197 18.819 13.069 1.00 95.81 186 ASP A O 1
ATOM 1401 N N . GLY A 1 187 ? 3.495 16.800 12.154 1.00 96.25 187 GLY A N 1
ATOM 1402 C CA . GLY A 1 187 ? 4.536 16.364 13.074 1.00 96.25 187 GLY A CA 1
ATOM 1403 C C . GLY A 1 187 ? 5.474 15.348 12.445 1.00 96.25 187 GLY A C 1
ATOM 1404 O O . GLY A 1 187 ? 5.670 14.265 12.987 1.00 96.25 187 GLY A O 1
ATOM 1405 N N . MET A 1 188 ? 6.121 15.730 11.342 1.00 97.69 188 MET A N 1
ATOM 1406 C CA . MET A 1 188 ? 6.934 14.838 10.498 1.00 97.69 188 MET A CA 1
ATOM 1407 C C . MET A 1 188 ? 8.075 14.107 11.229 1.00 97.69 188 MET A C 1
ATOM 1409 O O . MET A 1 188 ? 8.583 13.099 10.754 1.00 97.69 188 MET A O 1
ATOM 1413 N N . THR A 1 189 ? 8.498 14.583 12.403 1.00 97.44 189 THR A N 1
ATOM 1414 C CA . THR A 1 189 ? 9.530 13.935 13.236 1.00 97.44 189 THR A CA 1
ATOM 1415 C C . THR A 1 189 ? 8.982 13.263 14.498 1.00 97.44 189 THR A C 1
ATOM 1417 O O . THR A 1 189 ? 9.770 12.827 15.341 1.00 97.44 189 THR A O 1
ATOM 1420 N N . ASN A 1 190 ? 7.663 13.237 14.688 1.00 98.00 190 ASN A N 1
ATOM 1421 C CA . ASN A 1 190 ? 7.041 12.641 15.864 1.00 98.00 190 ASN A CA 1
ATOM 1422 C C . ASN A 1 190 ? 7.234 11.129 15.871 1.00 98.00 190 ASN A C 1
ATOM 1424 O O . ASN A 1 190 ? 7.247 10.485 14.827 1.00 98.00 190 ASN A O 1
ATOM 1428 N N . THR A 1 191 ? 7.376 10.575 17.073 1.00 96.69 191 THR A N 1
ATOM 1429 C CA . THR A 1 191 ? 7.538 9.136 17.278 1.00 96.69 191 THR A CA 1
ATOM 1430 C C . THR A 1 191 ? 6.239 8.497 17.785 1.00 96.69 191 THR A C 1
ATOM 1432 O O . THR A 1 191 ? 5.593 9.120 18.629 1.00 96.69 191 THR A O 1
ATOM 1435 N N . PRO A 1 192 ? 5.923 7.248 17.402 1.00 96.62 192 PRO A N 1
ATOM 1436 C CA . PRO A 1 192 ? 6.694 6.408 16.482 1.00 96.62 192 PRO A CA 1
ATOM 1437 C C . PRO A 1 192 ? 6.736 6.993 15.062 1.00 96.62 192 PRO A C 1
ATOM 1439 O O . PRO A 1 192 ? 5.782 7.617 14.614 1.00 96.62 192 PRO A O 1
ATOM 1442 N N . ILE A 1 193 ? 7.892 6.856 14.402 1.00 98.25 193 ILE A N 1
ATOM 1443 C CA . ILE A 1 193 ? 8.010 7.199 12.981 1.00 98.25 193 ILE A CA 1
ATOM 1444 C C . ILE A 1 193 ? 7.306 6.089 12.203 1.00 98.25 193 ILE A C 1
ATOM 1446 O O . ILE A 1 193 ? 7.577 4.920 12.492 1.00 98.25 193 ILE A O 1
ATOM 1450 N N . ALA A 1 194 ? 6.472 6.436 11.223 1.00 98.69 194 ALA A N 1
ATOM 1451 C CA . ALA A 1 194 ? 5.877 5.471 10.313 1.00 98.69 194 ALA A CA 1
ATOM 1452 C C . ALA A 1 194 ? 7.005 4.700 9.635 1.00 98.69 194 ALA A C 1
ATOM 1454 O O . ALA A 1 194 ? 7.879 5.276 8.988 1.00 98.69 194 ALA A O 1
ATOM 1455 N N . ASN A 1 195 ? 7.075 3.402 9.894 1.00 98.38 195 ASN A N 1
ATOM 1456 C CA . ASN A 1 195 ? 8.189 2.570 9.460 1.00 98.38 195 ASN A CA 1
ATOM 1457 C C . ASN A 1 195 ? 7.718 1.131 9.232 1.00 98.38 195 ASN A C 1
ATOM 1459 O O . ASN A 1 195 ? 8.171 0.213 9.929 1.00 98.38 195 ASN A O 1
ATOM 1463 N N . PRO A 1 196 ? 6.776 0.925 8.297 1.00 98.69 196 PRO A N 1
ATOM 1464 C CA . PRO A 1 196 ? 6.264 -0.401 8.019 1.00 98.69 196 PRO A CA 1
ATOM 1465 C C . PRO A 1 196 ? 7.313 -1.270 7.325 1.00 98.69 196 PRO A C 1
ATOM 1467 O O . PRO A 1 196 ? 8.234 -0.781 6.665 1.00 98.69 196 PRO A O 1
ATOM 1470 N N . GLN A 1 197 ? 7.157 -2.588 7.435 1.00 98.88 197 GLN A N 1
ATOM 1471 C CA . GLN A 1 197 ? 7.942 -3.548 6.656 1.00 98.88 197 GLN A CA 1
ATOM 1472 C C . GLN A 1 197 ? 7.075 -4.152 5.555 1.00 98.88 197 GLN A C 1
ATOM 1474 O O . GLN A 1 197 ? 6.193 -4.965 5.837 1.00 98.88 197 GLN A O 1
ATOM 1479 N N . ILE A 1 198 ? 7.354 -3.797 4.300 1.00 98.94 198 ILE A N 1
ATOM 1480 C CA . ILE A 1 198 ? 6.608 -4.291 3.141 1.00 98.94 198 ILE A CA 1
ATOM 1481 C C . ILE A 1 198 ? 7.523 -5.134 2.261 1.00 98.94 198 ILE A C 1
ATOM 1483 O O . ILE A 1 198 ? 8.571 -4.680 1.801 1.00 98.94 198 ILE A O 1
ATOM 1487 N N . TYR A 1 199 ? 7.104 -6.366 1.994 1.00 98.88 199 TYR A N 1
ATOM 1488 C CA . TYR A 1 199 ? 7.779 -7.268 1.068 1.00 98.88 199 TYR A CA 1
ATOM 1489 C C . TYR A 1 199 ? 6.859 -7.612 -0.096 1.00 98.88 199 TYR A C 1
ATOM 1491 O O . TYR A 1 199 ? 5.692 -7.921 0.105 1.00 98.88 199 TYR A O 1
ATOM 1499 N N . ASN A 1 200 ? 7.400 -7.678 -1.310 1.00 98.88 200 ASN A N 1
ATOM 1500 C CA . ASN A 1 200 ? 6.687 -8.206 -2.473 1.00 98.88 200 ASN A CA 1
ATOM 1501 C C . ASN A 1 200 ? 5.422 -7.400 -2.806 1.00 98.88 200 ASN A C 1
ATOM 1503 O O . ASN A 1 200 ? 4.307 -7.845 -2.538 1.00 98.88 200 ASN A O 1
ATOM 1507 N N . ALA A 1 201 ? 5.603 -6.242 -3.440 1.00 98.94 201 ALA A N 1
ATOM 1508 C CA . ALA A 1 201 ? 4.513 -5.420 -3.960 1.00 98.94 201 ALA A CA 1
ATOM 1509 C C . ALA A 1 201 ? 4.612 -5.263 -5.486 1.00 98.94 201 ALA A C 1
ATOM 1511 O O . ALA A 1 201 ? 5.710 -5.194 -6.042 1.00 98.94 201 ALA A O 1
ATOM 1512 N N . THR A 1 202 ? 3.476 -5.228 -6.177 1.00 98.88 202 THR A N 1
ATOM 1513 C CA . THR A 1 202 ? 3.402 -4.952 -7.618 1.00 98.88 202 THR A CA 1
ATOM 1514 C C . THR A 1 202 ? 2.408 -3.833 -7.865 1.00 98.88 202 THR A C 1
ATOM 1516 O O . THR A 1 202 ? 1.210 -4.030 -7.683 1.00 98.88 202 THR A O 1
ATOM 1519 N N . LEU A 1 203 ? 2.913 -2.676 -8.281 1.00 98.75 203 LEU A N 1
ATOM 1520 C CA . LEU A 1 203 ? 2.136 -1.466 -8.494 1.00 98.75 203 LEU A CA 1
ATOM 1521 C C . LEU A 1 203 ? 2.073 -1.161 -9.984 1.00 98.75 203 LEU A C 1
ATOM 1523 O O . LEU A 1 203 ? 3.114 -1.022 -10.635 1.00 98.75 203 LEU A O 1
ATOM 1527 N N . ILE A 1 204 ? 0.854 -1.087 -10.508 1.00 97.50 204 ILE A N 1
ATOM 1528 C CA . ILE A 1 204 ? 0.580 -0.811 -11.912 1.00 97.50 204 ILE A CA 1
ATOM 1529 C C . ILE A 1 204 ? -0.274 0.445 -12.006 1.00 97.50 204 ILE A C 1
ATOM 1531 O O . ILE A 1 204 ? -1.445 0.431 -11.620 1.00 97.50 204 ILE A O 1
ATOM 1535 N N . GLY A 1 205 ? 0.329 1.509 -12.524 1.00 95.38 205 GLY A N 1
ATOM 1536 C CA . GLY A 1 205 ? -0.367 2.754 -12.810 1.00 95.38 205 GLY A CA 1
ATOM 1537 C C . GLY A 1 205 ? -1.209 2.674 -14.086 1.00 95.38 205 GLY A C 1
ATOM 1538 O O . GLY A 1 205 ? -1.325 1.632 -14.739 1.00 95.38 205 GLY A O 1
ATOM 1539 N N . SER A 1 206 ? -1.796 3.806 -14.450 1.00 90.88 206 SER A N 1
ATOM 1540 C CA . SER A 1 206 ? -2.774 3.935 -15.531 1.00 90.88 206 SER A CA 1
ATOM 1541 C C . SER A 1 206 ? -2.257 4.655 -16.787 1.00 90.88 206 SER A C 1
ATOM 1543 O O . SER A 1 206 ? -3.055 4.968 -17.677 1.00 90.88 206 SER A O 1
ATOM 1545 N N . ALA A 1 207 ? -0.945 4.891 -16.910 1.00 80.81 207 ALA A N 1
ATOM 1546 C CA . ALA A 1 207 ? -0.353 5.766 -17.930 1.00 80.81 207 ALA A CA 1
ATOM 1547 C C . ALA A 1 207 ? -0.679 5.384 -19.386 1.00 80.81 207 ALA A C 1
ATOM 1549 O O . ALA A 1 207 ? -0.662 6.238 -20.272 1.00 80.81 207 ALA A O 1
ATOM 1550 N N . ASP A 1 208 ? -0.994 4.119 -19.656 1.00 77.19 208 ASP A N 1
ATOM 1551 C CA . ASP A 1 208 ? -1.369 3.630 -20.982 1.00 77.19 208 ASP A CA 1
ATOM 1552 C C . ASP A 1 208 ? -2.891 3.501 -21.200 1.00 77.19 208 ASP A C 1
ATOM 1554 O O . ASP A 1 208 ? -3.330 3.200 -22.315 1.00 77.19 208 ASP A O 1
ATOM 1558 N N . THR A 1 209 ? -3.699 3.762 -20.166 1.00 75.75 209 THR A N 1
ATOM 1559 C CA . THR A 1 209 ? -5.167 3.623 -20.181 1.00 75.75 209 THR A CA 1
ATOM 1560 C C . THR A 1 209 ? -5.928 4.943 -20.046 1.00 75.75 209 THR A C 1
ATOM 1562 O O . THR A 1 209 ? -7.128 4.962 -20.327 1.00 75.75 209 THR A O 1
ATOM 1565 N N . GLY A 1 210 ? -5.275 6.055 -19.692 1.00 75.50 210 GLY A N 1
ATOM 1566 C CA . GLY A 1 210 ? -5.941 7.357 -19.604 1.00 75.50 210 GLY A CA 1
ATOM 1567 C C . GLY A 1 210 ? -5.063 8.495 -19.095 1.00 75.50 210 GLY A C 1
ATOM 1568 O O . GLY A 1 210 ? -3.852 8.465 -19.302 1.00 75.50 210 GLY A O 1
ATOM 1569 N N . ASP A 1 211 ? -5.697 9.523 -18.515 1.00 74.50 211 ASP A N 1
ATOM 1570 C CA . ASP A 1 211 ? -5.061 10.806 -18.175 1.00 74.50 211 ASP A CA 1
ATOM 1571 C C . ASP A 1 211 ? -4.813 11.055 -16.674 1.00 74.50 211 ASP A C 1
ATOM 1573 O O . ASP A 1 211 ? -4.267 12.102 -16.333 1.00 74.50 211 ASP A O 1
ATOM 1577 N N . SER A 1 212 ? -5.175 10.099 -15.819 1.00 76.19 212 SER A N 1
ATOM 1578 C CA . SER A 1 212 ? -5.008 10.126 -14.357 1.00 76.19 212 SER A CA 1
ATOM 1579 C C . SER A 1 212 ? -3.858 9.240 -13.862 1.00 76.19 212 SER A C 1
ATOM 1581 O O . SER A 1 212 ? -3.184 8.617 -14.689 1.00 76.19 212 SER A O 1
ATOM 1583 N N . GLY A 1 213 ? -3.674 9.165 -12.539 1.00 76.00 213 GLY A N 1
ATOM 1584 C CA . GLY A 1 213 ? -2.577 8.488 -11.848 1.00 76.00 213 GLY A CA 1
ATOM 1585 C C . GLY A 1 213 ? -1.338 9.371 -11.798 1.00 76.00 213 GLY A C 1
ATOM 1586 O O . GLY A 1 213 ? -0.954 9.890 -12.840 1.00 76.00 213 GLY A O 1
ATOM 1587 N N . ASP A 1 214 ? -0.687 9.480 -10.643 1.00 89.75 214 ASP A N 1
ATOM 1588 C CA . ASP A 1 214 ? 0.525 10.288 -10.462 1.00 89.75 214 ASP A CA 1
ATOM 1589 C C . ASP A 1 214 ? 1.741 9.387 -10.195 1.00 89.75 214 ASP A C 1
ATOM 1591 O O . ASP A 1 214 ? 2.254 8.755 -11.133 1.00 89.75 214 ASP A O 1
ATOM 1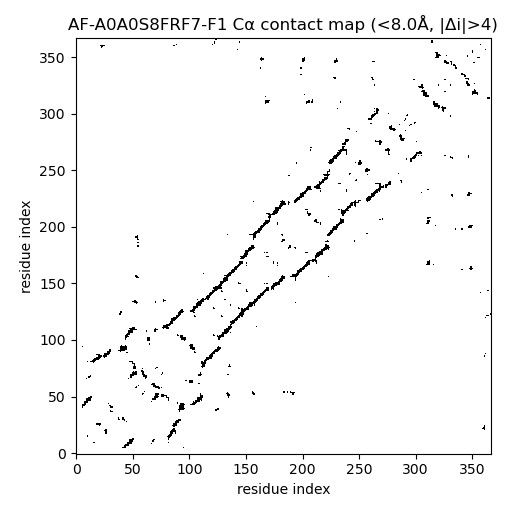595 N N . ASP A 1 215 ? 2.223 9.347 -8.948 1.00 95.56 215 ASP A N 1
ATOM 1596 C CA . ASP A 1 215 ? 3.460 8.692 -8.534 1.00 95.56 215 ASP A CA 1
ATOM 1597 C C . ASP A 1 215 ? 3.216 7.226 -8.150 1.00 95.56 215 ASP A C 1
ATOM 1599 O O . ASP A 1 215 ? 2.244 6.867 -7.493 1.00 95.56 215 ASP A O 1
ATOM 1603 N N . GLY A 1 216 ? 4.143 6.336 -8.506 1.00 98.06 216 GLY A N 1
ATOM 1604 C CA . GLY A 1 216 ? 4.078 4.945 -8.053 1.00 98.06 216 GLY A CA 1
ATOM 1605 C C . GLY A 1 216 ? 4.262 4.801 -6.546 1.00 98.06 216 GLY A C 1
ATOM 1606 O O . GLY A 1 216 ? 3.543 4.042 -5.899 1.00 98.06 216 GLY A O 1
ATOM 1607 N N . LEU A 1 217 ? 5.234 5.527 -5.999 1.00 98.62 217 LEU A N 1
ATOM 1608 C CA . LEU A 1 217 ? 5.544 5.590 -4.574 1.00 98.62 217 LEU A CA 1
ATOM 1609 C C . LEU A 1 217 ? 5.824 7.048 -4.204 1.00 98.62 217 LEU A C 1
ATOM 1611 O O . LEU A 1 217 ? 6.840 7.594 -4.645 1.00 98.62 217 LEU A O 1
ATOM 1615 N N . LYS A 1 218 ? 4.973 7.642 -3.373 1.00 98.12 218 LYS A N 1
ATOM 1616 C CA . LYS A 1 218 ? 5.135 8.982 -2.812 1.00 98.12 218 LYS A CA 1
ATOM 1617 C C . LYS A 1 218 ? 5.647 8.881 -1.379 1.00 98.12 218 LYS A C 1
ATOM 1619 O O . LYS A 1 218 ? 4.879 8.654 -0.458 1.00 98.12 218 LYS A O 1
ATOM 1624 N N . LEU A 1 219 ? 6.960 9.006 -1.175 1.00 98.31 219 LEU A N 1
ATOM 1625 C CA . LEU A 1 219 ? 7.578 8.873 0.152 1.00 98.31 219 LEU A CA 1
ATOM 1626 C C . LEU A 1 219 ? 7.853 10.259 0.738 1.00 98.31 219 LEU A C 1
ATOM 1628 O O . LEU A 1 219 ? 8.817 10.908 0.326 1.00 98.31 219 LEU A O 1
ATOM 1632 N N . ARG A 1 220 ? 7.048 10.720 1.700 1.00 97.38 220 ARG A N 1
ATOM 1633 C CA . ARG A 1 220 ? 7.114 12.110 2.180 1.00 97.38 220 ARG A CA 1
ATOM 1634 C C . ARG A 1 220 ? 6.835 12.242 3.685 1.00 97.38 220 ARG A C 1
ATOM 1636 O O . ARG A 1 220 ? 6.818 11.268 4.444 1.00 97.38 220 ARG A O 1
ATOM 1643 N N . HIS A 1 221 ? 6.770 13.486 4.156 1.00 97.56 221 HIS A N 1
ATOM 1644 C CA . HIS A 1 221 ? 6.341 13.862 5.504 1.00 97.56 221 HIS A CA 1
ATOM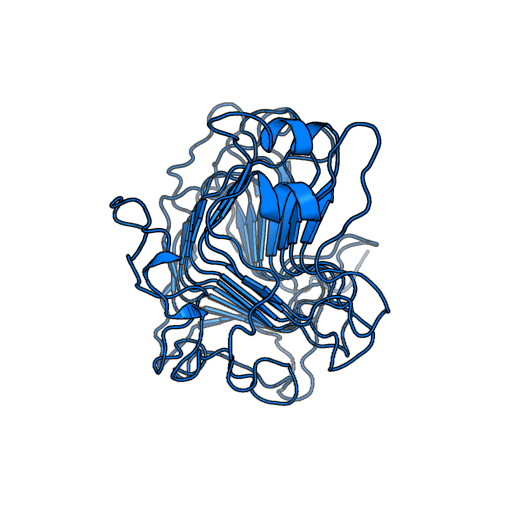 1645 C C . HIS A 1 221 ? 7.062 13.145 6.657 1.00 97.56 221 HIS A C 1
ATOM 1647 O O . HIS A 1 221 ? 6.509 12.970 7.742 1.00 97.56 221 HIS A O 1
ATOM 1653 N N . GLY A 1 222 ? 8.328 12.766 6.467 1.00 98.06 222 GLY A N 1
ATOM 1654 C CA . GLY A 1 222 ? 9.157 12.137 7.493 1.00 98.06 222 GLY A CA 1
ATOM 1655 C C . GLY A 1 222 ? 9.036 10.622 7.602 1.00 98.06 222 GLY A C 1
ATOM 1656 O O . GLY A 1 222 ? 9.596 10.068 8.555 1.00 98.06 222 GLY A O 1
ATOM 1657 N N . THR A 1 223 ? 8.350 9.960 6.662 1.00 98.69 223 THR A N 1
ATOM 1658 C CA . THR A 1 223 ? 8.198 8.501 6.672 1.00 98.69 223 THR A CA 1
ATOM 1659 C C . THR A 1 223 ? 9.554 7.789 6.662 1.00 98.69 223 THR A C 1
ATOM 1661 O O . THR A 1 223 ? 10.514 8.177 5.989 1.00 98.69 223 THR A O 1
ATOM 1664 N N . GLY A 1 224 ? 9.642 6.718 7.439 1.00 98.44 224 GLY A N 1
ATOM 1665 C CA . GLY A 1 224 ? 10.597 5.642 7.230 1.00 98.44 224 GLY A CA 1
ATOM 1666 C C . GLY A 1 224 ? 10.003 4.596 6.287 1.00 98.44 224 GLY A C 1
ATOM 1667 O O . GLY A 1 224 ? 9.216 4.906 5.397 1.00 98.44 224 GLY A O 1
ATOM 1668 N N . GLY A 1 225 ? 10.369 3.338 6.506 1.00 98.25 225 GLY A N 1
ATOM 1669 C CA . GLY A 1 225 ? 9.793 2.196 5.809 1.00 98.25 225 GLY A CA 1
ATOM 1670 C C . GLY A 1 225 ? 10.871 1.265 5.285 1.00 98.25 225 GLY A C 1
ATOM 1671 O O . GLY A 1 225 ? 11.913 1.683 4.782 1.00 98.25 225 GLY A O 1
ATOM 1672 N N . LYS A 1 226 ? 10.622 -0.032 5.390 1.00 98.62 226 LYS A N 1
ATOM 1673 C CA . LYS A 1 226 ? 11.509 -1.087 4.908 1.00 98.62 226 LYS A CA 1
ATOM 1674 C C . LYS A 1 226 ? 10.808 -1.817 3.767 1.00 98.62 226 LYS A C 1
ATOM 1676 O O . LYS A 1 226 ? 10.074 -2.778 3.992 1.00 98.62 226 LYS A O 1
ATOM 1681 N N . LEU A 1 227 ? 11.019 -1.313 2.555 1.00 98.88 227 LEU A N 1
ATOM 1682 C CA . LEU A 1 227 ? 10.329 -1.710 1.332 1.00 98.88 227 LEU A CA 1
ATOM 1683 C C . LEU A 1 227 ? 11.248 -2.587 0.473 1.00 98.88 227 LEU A C 1
ATOM 1685 O O . LEU A 1 227 ? 12.338 -2.175 0.064 1.00 98.88 227 LEU A O 1
ATOM 1689 N N . TYR A 1 228 ? 10.821 -3.818 0.200 1.00 98.88 228 TYR A N 1
ATOM 1690 C CA . TYR A 1 228 ? 11.633 -4.800 -0.515 1.00 98.88 228 TYR A CA 1
ATOM 1691 C C . TYR A 1 228 ? 10.845 -5.570 -1.564 1.00 98.88 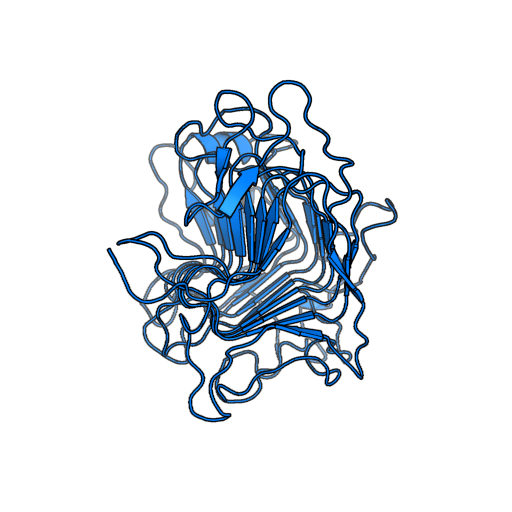228 TYR A C 1
ATOM 1693 O O . TYR A 1 228 ? 9.682 -5.921 -1.366 1.00 98.88 228 TYR A O 1
ATOM 1701 N N . ASN A 1 229 ? 11.517 -5.937 -2.655 1.00 98.81 229 ASN A N 1
ATOM 1702 C CA . ASN A 1 229 ? 10.948 -6.765 -3.718 1.00 98.81 229 ASN A CA 1
ATOM 1703 C C . ASN A 1 229 ? 9.772 -6.105 -4.455 1.00 98.81 229 ASN A C 1
ATOM 1705 O O . ASN A 1 229 ? 8.787 -6.782 -4.756 1.00 98.81 229 ASN A O 1
ATOM 1709 N N . PHE A 1 230 ? 9.859 -4.807 -4.747 1.00 98.88 230 PHE A N 1
ATOM 1710 C CA . PHE A 1 230 ? 8.808 -4.081 -5.458 1.00 98.88 230 PHE A CA 1
ATOM 1711 C C . PHE A 1 230 ? 8.963 -4.218 -6.977 1.00 98.88 230 PHE A C 1
ATOM 1713 O O . PHE A 1 230 ? 10.072 -4.326 -7.508 1.00 98.88 230 PHE A O 1
ATOM 1720 N N . ILE A 1 231 ? 7.833 -4.196 -7.680 1.00 98.88 231 ILE A N 1
ATOM 1721 C CA . ILE A 1 231 ? 7.741 -3.913 -9.114 1.00 98.88 231 ILE A CA 1
ATOM 1722 C C . ILE A 1 231 ? 6.814 -2.709 -9.266 1.00 98.88 231 ILE A C 1
ATOM 1724 O O . ILE A 1 231 ? 5.666 -2.796 -8.840 1.00 98.88 231 ILE A O 1
ATOM 1728 N N . VAL A 1 232 ? 7.294 -1.623 -9.868 1.00 98.75 232 VAL A N 1
ATOM 1729 C CA . VAL A 1 232 ? 6.517 -0.3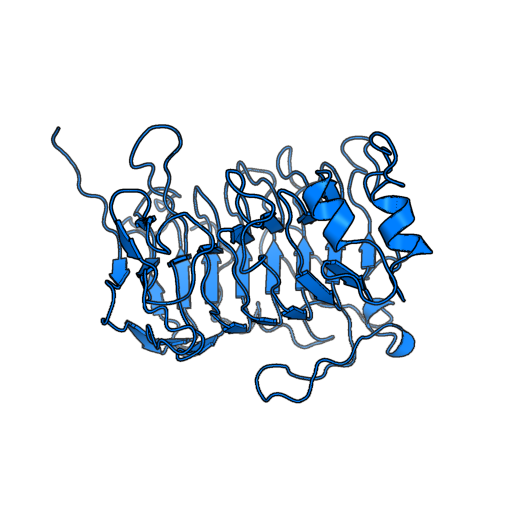94 -10.090 1.00 98.75 232 VAL A CA 1
ATOM 1730 C C . VAL A 1 232 ? 6.582 -0.004 -11.562 1.00 98.75 232 VAL A C 1
ATOM 1732 O O . VAL A 1 232 ? 7.669 0.240 -12.101 1.00 98.75 232 VAL A O 1
ATOM 1735 N N . SER A 1 233 ? 5.431 0.031 -12.227 1.00 97.12 233 SER A N 1
ATOM 1736 C CA . SER A 1 233 ? 5.359 0.298 -13.663 1.00 97.12 233 SER A CA 1
ATOM 1737 C C . SER A 1 233 ? 4.087 1.026 -14.070 1.00 97.12 233 SER A C 1
ATOM 1739 O O . SER A 1 233 ? 3.057 0.890 -13.420 1.00 97.12 233 SER A O 1
ATOM 1741 N N . TYR A 1 234 ? 4.144 1.710 -15.215 1.00 94.94 234 TYR A N 1
ATOM 1742 C CA . TYR A 1 234 ? 2.996 2.354 -15.858 1.00 94.94 234 TYR A CA 1
ATOM 1743 C C . TYR A 1 234 ? 2.358 3.505 -15.061 1.00 94.94 234 TYR A C 1
ATOM 1745 O O . TYR A 1 234 ? 1.214 3.855 -15.328 1.00 94.94 234 TYR A O 1
ATOM 1753 N N . PHE A 1 235 ? 3.078 4.130 -14.128 1.00 95.62 235 PHE A N 1
ATOM 1754 C CA . PHE A 1 235 ? 2.653 5.383 -13.492 1.00 95.62 235 PHE A CA 1
ATOM 1755 C C . PHE A 1 235 ? 2.900 6.580 -14.401 1.00 95.62 235 PHE A C 1
ATOM 1757 O O . PHE A 1 235 ? 3.856 6.599 -15.189 1.00 95.62 235 PHE A O 1
ATOM 1764 N N . ARG A 1 236 ? 1.994 7.557 -14.347 1.00 91.25 236 ARG A N 1
ATOM 1765 C CA . ARG A 1 236 ? 1.965 8.652 -15.313 1.00 91.25 236 ARG A CA 1
ATOM 1766 C C . ARG A 1 236 ? 3.003 9.708 -14.999 1.00 91.25 236 ARG A C 1
ATOM 1768 O O . ARG A 1 236 ? 3.610 10.189 -15.948 1.00 91.25 236 ARG A O 1
ATOM 1775 N N . GLU A 1 237 ? 3.203 10.066 -13.736 1.00 92.19 237 GLU A N 1
ATOM 1776 C CA . GLU A 1 237 ? 4.174 11.090 -13.356 1.00 92.19 237 GLU A CA 1
ATOM 1777 C C . GLU A 1 237 ? 5.548 10.459 -13.189 1.00 92.19 237 GLU A C 1
ATOM 1779 O O . GLU A 1 237 ? 6.410 10.643 -14.047 1.00 92.19 237 GLU A O 1
ATOM 1784 N N . THR A 1 238 ? 5.750 9.639 -12.163 1.00 95.12 238 THR A N 1
ATOM 1785 C CA . THR A 1 238 ? 6.999 8.894 -12.003 1.00 95.12 238 THR A CA 1
ATOM 1786 C C . THR A 1 238 ? 6.796 7.598 -11.229 1.00 95.12 238 THR A C 1
ATOM 1788 O O . THR A 1 238 ? 5.765 7.360 -10.614 1.00 95.12 238 THR A O 1
ATOM 1791 N N . GLY A 1 239 ? 7.775 6.698 -11.274 1.00 97.19 239 GLY A N 1
ATOM 1792 C CA . GLY A 1 239 ? 7.725 5.464 -10.500 1.00 97.19 239 GLY A CA 1
ATOM 1793 C C . GLY A 1 239 ? 7.932 5.690 -9.004 1.00 97.19 239 GLY A C 1
ATOM 1794 O O . GLY A 1 239 ? 7.456 4.884 -8.212 1.00 97.19 239 GLY A O 1
ATOM 1795 N N . MET A 1 240 ? 8.639 6.753 -8.609 1.00 97.62 240 MET A N 1
ATOM 1796 C CA . MET A 1 240 ? 8.762 7.136 -7.203 1.00 97.62 240 MET A CA 1
ATOM 1797 C C . MET A 1 240 ? 9.301 8.556 -7.004 1.00 97.62 240 MET A C 1
ATOM 1799 O O . MET A 1 240 ? 10.100 9.045 -7.815 1.00 97.62 240 MET A O 1
ATOM 1803 N N . THR A 1 241 ? 8.983 9.121 -5.842 1.00 96.94 241 THR A N 1
ATOM 1804 C CA . THR A 1 241 ? 9.543 10.358 -5.287 1.00 96.94 241 THR A CA 1
ATOM 1805 C C . THR A 1 241 ? 9.921 10.172 -3.809 1.00 96.94 241 THR A C 1
ATOM 1807 O O . THR A 1 241 ? 9.347 9.347 -3.095 1.00 96.94 241 THR A O 1
ATOM 1810 N N . VAL A 1 242 ? 10.942 10.908 -3.353 1.00 96.69 242 VAL A N 1
ATOM 1811 C CA . VAL A 1 242 ? 11.284 11.061 -1.930 1.00 96.69 242 VAL A CA 1
ATOM 1812 C C . VAL A 1 242 ? 11.323 12.546 -1.599 1.00 96.69 242 VAL A C 1
ATOM 1814 O O . VAL A 1 242 ? 12.237 13.258 -2.025 1.00 96.69 242 VAL A O 1
ATOM 1817 N N . GLU A 1 243 ? 10.376 13.001 -0.793 1.00 94.25 243 GLU A N 1
ATOM 1818 C CA . GLU A 1 243 ? 10.137 14.417 -0.524 1.00 94.25 243 GLU A CA 1
ATOM 1819 C C . GLU A 1 243 ? 10.335 14.759 0.950 1.00 94.25 243 GLU A C 1
ATOM 1821 O O . GLU A 1 243 ? 10.297 13.900 1.827 1.00 94.25 243 GLU A O 1
ATOM 1826 N N . ASP A 1 244 ? 10.565 16.041 1.210 1.00 94.44 244 ASP A N 1
ATOM 1827 C CA . ASP A 1 244 ? 10.821 16.634 2.519 1.00 94.44 244 ASP A CA 1
ATOM 1828 C C . ASP A 1 244 ? 12.138 16.278 3.203 1.00 94.44 244 ASP A C 1
ATOM 1830 O O . ASP A 1 244 ? 12.589 15.136 3.324 1.00 94.44 244 ASP A O 1
ATOM 1834 N N . GLN A 1 245 ? 12.702 17.303 3.841 1.00 94.88 245 GLN A N 1
ATOM 1835 C CA . GLN A 1 245 ? 13.916 17.178 4.636 1.00 94.88 245 GLN A CA 1
ATOM 1836 C C . GLN A 1 245 ? 13.802 16.131 5.755 1.00 94.88 245 GLN A C 1
ATOM 1838 O O . GLN A 1 245 ? 14.811 15.516 6.111 1.00 94.88 245 GLN A O 1
ATOM 1843 N N . ALA A 1 246 ? 12.609 15.938 6.326 1.00 96.31 246 ALA A N 1
ATOM 1844 C CA . ALA A 1 246 ? 12.378 14.940 7.365 1.00 96.31 246 ALA A CA 1
ATOM 1845 C C . ALA A 1 246 ? 12.537 13.511 6.822 1.00 96.31 246 ALA A C 1
ATOM 1847 O O . ALA A 1 246 ? 13.219 12.705 7.456 1.00 96.31 246 ALA A O 1
ATOM 1848 N N . THR A 1 247 ? 11.999 13.219 5.638 1.00 97.44 247 THR A N 1
ATOM 1849 C CA . THR A 1 247 ? 12.089 11.904 4.981 1.00 97.44 247 THR A CA 1
ATOM 1850 C C . THR A 1 247 ? 13.504 11.641 4.485 1.00 97.44 247 THR A C 1
ATOM 1852 O O . THR A 1 247 ? 14.062 10.568 4.715 1.00 97.44 247 THR A O 1
ATOM 1855 N N . TRP A 1 248 ? 14.167 12.652 3.911 1.00 95.50 248 TRP A N 1
ATOM 1856 C CA . TRP A 1 248 ? 15.575 12.546 3.512 1.00 95.50 248 TRP A CA 1
ATOM 1857 C C . TRP A 1 248 ? 16.478 12.174 4.694 1.00 95.50 248 TRP A C 1
ATOM 1859 O O . TRP A 1 248 ? 17.458 11.446 4.537 1.00 95.50 248 TRP A O 1
ATOM 1869 N N . ASN A 1 249 ? 16.154 12.627 5.909 1.00 95.31 249 ASN A N 1
ATOM 1870 C CA . ASN A 1 249 ? 16.889 12.223 7.109 1.00 95.31 249 ASN A CA 1
ATOM 1871 C C . ASN A 1 249 ? 16.675 10.743 7.463 1.00 95.31 249 ASN A C 1
ATOM 1873 O O . ASN A 1 249 ? 17.599 10.127 7.992 1.00 95.31 249 ASN A O 1
ATOM 1877 N N . GLN A 1 250 ? 15.509 10.164 7.152 1.00 97.38 250 GLN A N 1
ATOM 1878 C CA . GLN A 1 250 ? 15.257 8.727 7.309 1.00 97.38 250 GLN A CA 1
ATOM 1879 C C . GLN A 1 250 ? 16.001 7.897 6.258 1.00 97.38 250 GLN A C 1
ATOM 1881 O O . GLN A 1 250 ? 16.372 6.761 6.537 1.00 97.38 250 GLN A O 1
ATOM 1886 N N . ALA A 1 251 ? 16.240 8.461 5.074 1.00 95.31 251 ALA A N 1
ATOM 1887 C CA . ALA A 1 251 ? 16.838 7.795 3.916 1.00 95.31 251 ALA A CA 1
ATOM 1888 C C . ALA A 1 251 ? 18.377 7.702 3.942 1.00 95.31 251 ALA A C 1
ATOM 1890 O O . ALA A 1 251 ? 18.966 6.973 3.143 1.00 95.31 251 ALA A O 1
ATOM 1891 N N . ASN A 1 252 ? 19.033 8.439 4.845 1.00 88.56 252 ASN A N 1
ATOM 1892 C CA . ASN A 1 252 ? 20.487 8.590 4.905 1.00 88.56 252 ASN A CA 1
ATOM 1893 C C . ASN A 1 252 ? 21.160 7.662 5.934 1.00 88.56 252 ASN A C 1
ATOM 1895 O O . ASN A 1 252 ? 20.638 7.418 7.020 1.00 88.56 252 ASN A O 1
ATOM 1899 N N . GLY A 1 253 ? 22.404 7.255 5.655 1.00 85.62 253 GLY A N 1
ATOM 1900 C CA . GLY A 1 253 ? 23.281 6.557 6.606 1.00 85.62 253 GLY A CA 1
ATOM 1901 C C . GLY A 1 253 ? 23.513 5.078 6.287 1.00 85.62 253 GLY A C 1
ATOM 1902 O O . GLY A 1 253 ? 23.112 4.575 5.248 1.00 85.62 253 GLY A O 1
ATOM 1903 N N . THR A 1 254 ? 24.221 4.370 7.173 1.00 81.00 254 THR A N 1
ATOM 1904 C CA . THR A 1 254 ? 24.586 2.953 6.961 1.00 81.00 254 THR A CA 1
ATOM 1905 C C . THR A 1 254 ? 23.466 1.963 7.287 1.00 81.00 254 THR A C 1
ATOM 1907 O O . THR A 1 254 ? 23.562 0.803 6.902 1.00 81.00 254 THR A O 1
ATOM 1910 N N . ASP A 1 255 ? 22.457 2.406 8.036 1.00 87.00 255 ASP A N 1
ATOM 1911 C CA . ASP A 1 255 ? 21.234 1.659 8.354 1.00 87.00 255 ASP A CA 1
ATOM 1912 C C . ASP A 1 255 ? 20.065 2.661 8.390 1.00 87.00 255 ASP A C 1
ATOM 1914 O O . ASP A 1 255 ? 19.665 3.110 9.466 1.00 87.00 255 ASP A O 1
ATOM 1918 N N . PRO A 1 256 ? 19.625 3.142 7.213 1.00 95.38 256 PRO A N 1
ATOM 1919 C CA . PRO A 1 256 ? 18.611 4.186 7.115 1.00 95.38 256 PRO A CA 1
ATOM 1920 C C . PRO A 1 256 ? 17.242 3.639 7.522 1.00 95.38 256 PRO A C 1
ATOM 1922 O O . PRO A 1 256 ? 16.921 2.490 7.227 1.00 95.38 256 PRO A O 1
ATOM 1925 N N . ASN A 1 257 ? 16.405 4.446 8.173 1.00 96.88 257 ASN A N 1
ATOM 1926 C CA . ASN A 1 257 ? 15.035 4.053 8.520 1.00 96.88 257 ASN A CA 1
ATOM 1927 C C . ASN A 1 257 ? 14.141 3.885 7.288 1.00 96.88 257 ASN A C 1
ATOM 1929 O O . ASN A 1 257 ? 13.244 3.050 7.332 1.00 96.88 257 ASN A O 1
ATOM 1933 N N . LEU A 1 258 ? 14.411 4.629 6.211 1.00 98.56 258 LEU A N 1
ATOM 1934 C CA . LEU A 1 258 ? 13.782 4.449 4.907 1.00 98.56 258 LEU A CA 1
ATOM 1935 C C . LEU A 1 258 ? 14.692 3.616 3.997 1.00 98.56 258 LEU A C 1
ATOM 1937 O O . LEU A 1 258 ? 15.876 3.902 3.826 1.00 98.56 258 LEU A O 1
ATOM 1941 N N . THR A 1 259 ? 14.148 2.559 3.413 1.00 98.38 259 THR A N 1
ATOM 1942 C CA . THR A 1 259 ? 14.832 1.668 2.479 1.00 98.38 259 THR A CA 1
ATOM 1943 C C . THR A 1 259 ? 13.850 1.234 1.401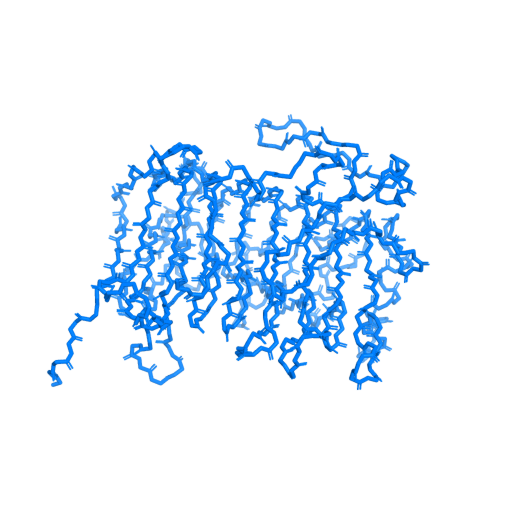 1.00 98.38 259 THR A C 1
ATOM 1945 O O . THR A 1 259 ? 12.802 0.691 1.729 1.00 98.38 259 THR A O 1
ATOM 1948 N N . LEU A 1 260 ? 14.227 1.391 0.131 1.00 98.50 260 LEU A N 1
ATOM 1949 C CA . LEU A 1 260 ? 13.584 0.728 -1.003 1.00 98.50 260 LEU A CA 1
ATOM 1950 C C . LEU A 1 260 ? 14.649 -0.069 -1.740 1.00 98.50 260 LEU A C 1
ATOM 1952 O O . LEU A 1 260 ? 15.470 0.520 -2.428 1.00 98.50 260 LEU A O 1
ATOM 1956 N N . ALA A 1 261 ? 14.675 -1.388 -1.588 1.00 98.25 261 ALA A N 1
ATOM 1957 C CA . ALA A 1 261 ? 15.754 -2.217 -2.124 1.00 98.25 261 ALA A CA 1
ATOM 1958 C C . ALA A 1 261 ? 15.232 -3.447 -2.864 1.00 98.25 261 ALA A C 1
ATOM 1960 O O . ALA A 1 261 ? 14.083 -3.860 -2.691 1.00 98.25 261 ALA A O 1
ATOM 1961 N N . SER A 1 262 ? 16.099 -4.081 -3.660 1.00 98.62 262 SER A N 1
ATOM 1962 C CA . SER A 1 262 ? 15.748 -5.301 -4.400 1.00 98.62 262 SER A CA 1
ATOM 1963 C C . SER A 1 262 ? 14.511 -5.115 -5.287 1.00 98.62 262 SER A C 1
ATOM 1965 O O . SER A 1 262 ? 13.630 -5.961 -5.305 1.00 98.62 262 SER A O 1
ATOM 1967 N N . SER A 1 263 ? 14.400 -3.984 -5.984 1.00 98.75 263 SER A N 1
ATOM 1968 C CA . SER A 1 263 ? 13.169 -3.591 -6.682 1.00 98.75 263 SER A CA 1
ATOM 1969 C C . SER A 1 263 ? 13.394 -3.262 -8.159 1.00 98.75 263 SER A C 1
ATOM 1971 O O . SER A 1 263 ? 14.511 -2.956 -8.584 1.00 98.75 263 SER A O 1
ATOM 1973 N N . ILE A 1 264 ? 12.330 -3.364 -8.957 1.00 98.81 264 ILE A N 1
ATOM 1974 C CA . ILE A 1 264 ? 12.293 -2.931 -10.359 1.00 98.81 264 ILE A CA 1
ATOM 1975 C C . ILE A 1 264 ? 11.341 -1.740 -10.469 1.00 98.81 264 ILE A C 1
ATOM 1977 O O . ILE A 1 264 ? 10.162 -1.880 -10.153 1.00 98.81 264 ILE A O 1
ATOM 1981 N N . ILE A 1 265 ? 11.830 -0.605 -10.965 1.00 98.56 265 ILE A N 1
ATOM 1982 C CA . ILE A 1 265 ? 10.985 0.527 -11.367 1.00 98.56 265 ILE A CA 1
ATOM 1983 C C . ILE A 1 265 ? 11.160 0.720 -12.867 1.00 98.56 265 ILE A C 1
ATOM 1985 O O . ILE A 1 265 ? 12.259 1.011 -13.328 1.00 98.56 265 ILE A O 1
ATOM 1989 N N . TYR A 1 266 ? 10.105 0.525 -13.649 1.00 97.19 266 TYR A N 1
ATOM 1990 C CA . TYR A 1 266 ? 10.223 0.461 -15.104 1.00 97.19 266 TYR A CA 1
ATOM 1991 C C . TYR A 1 266 ? 9.020 1.062 -15.823 1.00 97.19 266 TYR A C 1
ATOM 1993 O O . TYR A 1 266 ? 7.883 0.716 -15.515 1.00 97.19 266 TYR A O 1
ATOM 2001 N N . ASN A 1 267 ? 9.293 1.856 -16.862 1.00 94.81 267 ASN A N 1
ATOM 2002 C CA . ASN A 1 267 ? 8.304 2.418 -17.781 1.00 94.81 267 ASN A CA 1
ATOM 2003 C C . ASN A 1 267 ? 7.221 3.272 -17.095 1.00 94.81 267 ASN A C 1
ATOM 2005 O O . ASN A 1 267 ? 6.033 3.118 -17.368 1.00 94.81 267 ASN A O 1
ATOM 2009 N N . ASN A 1 268 ? 7.648 4.168 -16.209 1.00 95.00 268 ASN A N 1
ATOM 2010 C CA . ASN A 1 268 ? 6.833 5.246 -15.648 1.00 95.00 268 ASN A CA 1
ATOM 2011 C C . ASN A 1 268 ? 7.198 6.579 -16.325 1.00 95.00 268 ASN A C 1
ATOM 2013 O O . ASN A 1 268 ? 8.246 6.666 -16.971 1.00 95.00 268 ASN A O 1
ATOM 2017 N N . GLY A 1 269 ? 6.333 7.591 -16.244 1.00 92.25 269 GLY A N 1
ATOM 2018 C CA . GLY A 1 269 ? 6.589 8.938 -16.782 1.00 92.25 269 GLY A CA 1
ATOM 2019 C C . GLY A 1 269 ? 6.606 9.052 -18.316 1.00 92.25 269 GLY A C 1
ATOM 2020 O O . GLY A 1 269 ? 6.487 10.138 -18.887 1.00 92.25 269 GLY A O 1
ATOM 2021 N N . SER A 1 270 ? 6.709 7.931 -19.036 1.00 82.62 270 SER A N 1
ATOM 2022 C CA . SER A 1 270 ? 6.997 7.923 -20.474 1.00 82.62 270 SER A CA 1
ATOM 2023 C C . SER A 1 270 ? 5.880 8.524 -21.339 1.00 82.62 270 SER A C 1
ATOM 2025 O O . SER A 1 270 ? 6.156 9.022 -22.434 1.00 82.62 270 SER A O 1
ATOM 2027 N N . TRP A 1 271 ? 4.641 8.552 -20.841 1.00 83.31 271 TRP A N 1
ATOM 2028 C CA . TRP A 1 271 ? 3.485 9.149 -21.522 1.00 83.31 271 TRP A CA 1
ATOM 2029 C C . TRP A 1 271 ? 3.293 10.642 -21.238 1.00 83.31 271 TRP A C 1
ATOM 2031 O O . TRP A 1 271 ? 2.762 11.357 -22.089 1.00 83.31 271 TRP A O 1
ATOM 2041 N N . SER A 1 272 ? 3.756 11.127 -20.088 1.00 83.44 272 SER A N 1
ATOM 2042 C CA . SER A 1 272 ? 3.702 12.540 -19.686 1.00 83.44 272 SER A CA 1
ATOM 2043 C C . SER A 1 272 ? 4.986 13.306 -20.040 1.00 83.44 272 SER A C 1
ATOM 2045 O O . SER A 1 272 ? 5.052 14.526 -19.890 1.00 83.44 272 SER A O 1
ATOM 2047 N N . GLY A 1 273 ? 6.005 12.607 -20.558 1.00 85.25 273 GLY A N 1
ATOM 2048 C CA . GLY A 1 273 ? 7.325 13.177 -20.831 1.00 85.25 273 GLY A CA 1
ATOM 2049 C C . GLY A 1 273 ? 8.143 13.425 -19.563 1.00 85.25 273 GLY A C 1
ATOM 2050 O O . GLY A 1 273 ? 9.052 14.257 -19.592 1.00 85.25 273 GLY A O 1
ATOM 2051 N N . LYS A 1 274 ? 7.795 12.734 -18.476 1.00 89.62 274 LYS A N 1
ATOM 2052 C CA . LYS A 1 274 ? 8.501 12.717 -17.198 1.00 89.62 274 LYS A CA 1
ATOM 2053 C C . LYS A 1 274 ? 9.478 11.543 -17.126 1.00 89.62 274 LYS A C 1
ATOM 2055 O O . LYS A 1 274 ? 9.511 10.674 -18.003 1.00 89.62 274 LYS A O 1
ATOM 2060 N N . ASP A 1 275 ? 10.305 11.559 -16.091 1.00 92.12 275 ASP A N 1
ATOM 2061 C CA . ASP A 1 275 ? 11.316 10.536 -15.861 1.00 92.12 275 ASP A CA 1
ATOM 2062 C C . ASP A 1 275 ? 10.715 9.288 -15.197 1.00 92.12 275 ASP A C 1
ATOM 2064 O O . ASP A 1 275 ? 9.704 9.344 -14.506 1.00 92.12 275 ASP A O 1
ATOM 2068 N N . ASN A 1 276 ? 11.353 8.133 -15.406 1.00 95.44 276 ASN A N 1
ATOM 2069 C CA . ASN A 1 276 ? 10.910 6.863 -14.818 1.00 95.44 276 ASN A CA 1
ATOM 2070 C C . ASN A 1 276 ? 11.001 6.853 -13.281 1.00 95.44 276 ASN A C 1
ATOM 2072 O O . ASN A 1 276 ? 10.238 6.153 -12.622 1.00 95.44 276 ASN A O 1
ATOM 2076 N N . ILE A 1 277 ? 11.966 7.590 -12.739 1.00 96.31 277 ILE A N 1
ATOM 2077 C CA . ILE A 1 277 ? 12.127 7.924 -11.323 1.00 96.31 277 ILE A CA 1
ATOM 2078 C C . ILE A 1 277 ? 12.444 9.415 -11.303 1.00 96.31 277 ILE A C 1
ATOM 2080 O O . ILE A 1 277 ? 13.208 9.866 -12.158 1.00 96.31 277 ILE A O 1
ATOM 2084 N N . ASP A 1 278 ? 11.880 10.168 -10.359 1.00 90.75 278 ASP A N 1
ATOM 2085 C CA . ASP A 1 278 ? 12.144 11.602 -10.285 1.00 90.75 278 ASP A CA 1
ATOM 2086 C C . ASP A 1 278 ? 13.642 11.890 -10.057 1.00 90.75 278 ASP A C 1
ATOM 2088 O O . ASP A 1 278 ? 14.276 11.379 -9.126 1.00 90.75 278 ASP A O 1
ATOM 2092 N N . ASP A 1 279 ? 14.218 12.696 -10.949 1.00 83.81 279 ASP A N 1
ATOM 2093 C CA . ASP A 1 279 ? 15.634 13.086 -10.955 1.00 83.81 279 ASP A CA 1
ATOM 2094 C C . ASP A 1 279 ? 15.810 14.574 -10.620 1.00 83.81 279 ASP A C 1
ATOM 2096 O O . ASP A 1 279 ? 16.794 15.206 -11.005 1.00 83.81 279 ASP A O 1
ATOM 2100 N N . ASN A 1 280 ? 14.844 15.174 -9.919 1.00 80.50 280 ASN A N 1
ATOM 2101 C CA . ASN A 1 280 ? 14.935 16.565 -9.497 1.00 80.50 280 ASN A CA 1
ATOM 2102 C C . ASN A 1 280 ? 15.563 16.658 -8.097 1.00 80.50 280 ASN A C 1
ATOM 2104 O O . ASN A 1 280 ? 14.890 16.438 -7.091 1.00 80.50 280 ASN A O 1
ATOM 2108 N N . PRO A 1 281 ? 16.860 17.002 -7.973 1.00 78.75 281 PRO A N 1
ATOM 2109 C CA . PRO A 1 281 ? 17.448 17.246 -6.666 1.00 78.75 281 PRO A CA 1
ATOM 2110 C C . PRO A 1 281 ? 16.847 18.508 -6.042 1.00 78.75 281 PRO A C 1
ATOM 2112 O O . PRO A 1 281 ? 16.863 19.590 -6.638 1.00 78.75 281 PRO A O 1
ATOM 2115 N N . GLU A 1 282 ? 16.402 18.393 -4.796 1.00 77.38 282 GLU A N 1
ATOM 2116 C CA . GLU A 1 282 ? 15.891 19.516 -4.020 1.00 77.38 282 GLU A CA 1
ATOM 2117 C C . GLU A 1 282 ? 16.888 19.953 -2.942 1.00 77.38 282 GLU A C 1
ATOM 2119 O O . GLU A 1 282 ? 17.270 19.210 -2.036 1.00 77.38 282 GLU A O 1
ATOM 2124 N N . GLY A 1 283 ? 17.343 21.204 -3.029 1.00 82.31 283 GLY A N 1
ATOM 2125 C CA . GLY A 1 283 ? 18.296 21.755 -2.067 1.00 82.31 283 GLY A CA 1
ATOM 2126 C C . GLY A 1 283 ? 19.625 20.987 -2.048 1.00 82.31 283 GLY A C 1
ATOM 2127 O O . GLY A 1 283 ? 20.395 21.054 -3.003 1.00 82.31 283 GLY A O 1
ATOM 2128 N N . SER A 1 284 ? 19.933 20.331 -0.924 1.00 83.50 284 SER A N 1
ATOM 2129 C CA . SER A 1 284 ? 21.136 19.497 -0.758 1.00 83.50 284 SER A CA 1
ATOM 2130 C C . SER A 1 284 ? 20.872 17.995 -0.881 1.00 83.50 284 SER A C 1
ATOM 2132 O O . SER A 1 284 ? 21.801 17.213 -0.678 1.00 83.50 284 SER A O 1
ATOM 2134 N N . TRP A 1 285 ? 19.631 17.589 -1.149 1.00 89.88 285 TRP A N 1
ATOM 2135 C CA . TRP A 1 285 ? 19.286 16.194 -1.391 1.00 89.88 285 TRP A CA 1
ATOM 2136 C C . TRP A 1 285 ? 19.758 15.758 -2.779 1.00 89.88 285 TRP A C 1
ATOM 2138 O O . TRP A 1 285 ? 19.744 16.533 -3.732 1.00 89.88 285 TRP A O 1
ATOM 2148 N N . GLN A 1 286 ? 20.204 14.509 -2.887 1.00 90.94 286 GLN A N 1
ATOM 2149 C CA . GLN A 1 286 ? 20.772 13.947 -4.117 1.00 90.94 286 GLN A CA 1
ATOM 2150 C C . GLN A 1 286 ? 19.734 13.616 -5.203 1.00 90.94 286 GLN A C 1
ATOM 2152 O O . GLN A 1 286 ? 20.121 13.293 -6.325 1.00 90.94 286 GLN A O 1
ATOM 2157 N N . GLY A 1 287 ? 18.442 13.692 -4.873 1.00 93.81 287 GLY A N 1
ATOM 2158 C CA . GLY A 1 287 ? 17.338 13.295 -5.748 1.00 93.81 287 GLY A CA 1
ATOM 2159 C C . GLY A 1 287 ? 16.979 11.812 -5.619 1.00 93.81 287 GLY A C 1
ATOM 2160 O O . GLY A 1 287 ? 17.796 10.984 -5.198 1.00 93.81 287 GLY A O 1
ATOM 2161 N N . SER A 1 288 ? 15.737 11.483 -5.978 1.00 95.94 288 SER A N 1
ATOM 2162 C CA . SER A 1 288 ? 15.167 10.137 -5.824 1.00 95.94 288 SER A CA 1
ATOM 2163 C C . SER A 1 288 ? 15.889 9.111 -6.702 1.00 95.94 288 SER A C 1
ATOM 2165 O O . SER A 1 288 ? 16.214 8.022 -6.226 1.00 95.94 288 SER A O 1
ATOM 2167 N N . LEU A 1 289 ? 16.234 9.473 -7.945 1.00 96.19 289 LEU A N 1
ATOM 2168 C CA . LEU A 1 289 ? 16.981 8.608 -8.865 1.00 96.19 289 LEU A CA 1
ATOM 2169 C C . LEU A 1 289 ? 18.357 8.213 -8.310 1.00 96.19 289 LEU A C 1
ATOM 2171 O O . LEU A 1 289 ? 18.705 7.029 -8.301 1.00 96.19 289 LEU A O 1
ATOM 2175 N N . THR A 1 290 ? 19.139 9.186 -7.833 1.00 95.94 290 THR A N 1
ATOM 2176 C CA . THR A 1 290 ? 20.470 8.923 -7.264 1.00 95.94 290 THR A CA 1
ATOM 2177 C C . THR A 1 290 ? 20.363 8.024 -6.036 1.00 95.94 290 THR A C 1
ATOM 2179 O O . THR A 1 290 ? 21.055 7.010 -5.961 1.00 95.94 290 THR A O 1
ATOM 2182 N N . TRP A 1 291 ? 19.441 8.325 -5.115 1.00 96.12 291 TRP A N 1
ATOM 2183 C CA . TRP A 1 291 ? 19.209 7.496 -3.930 1.00 96.12 291 TRP A CA 1
ATOM 2184 C C . TRP A 1 291 ? 18.826 6.052 -4.295 1.00 96.12 291 TRP A C 1
ATOM 2186 O O . TRP A 1 291 ? 19.413 5.096 -3.784 1.00 96.12 291 TRP A O 1
ATOM 2196 N N . PHE A 1 292 ? 17.900 5.879 -5.242 1.00 97.31 292 PHE A N 1
ATOM 2197 C CA . PHE A 1 292 ? 17.446 4.565 -5.696 1.00 97.31 292 PHE A CA 1
ATOM 2198 C C . PHE A 1 292 ? 18.571 3.717 -6.307 1.00 97.31 292 PHE A C 1
ATOM 2200 O O . PHE A 1 292 ? 18.577 2.497 -6.125 1.00 97.31 292 PHE A O 1
ATOM 2207 N N . LYS A 1 293 ? 19.501 4.336 -7.047 1.00 95.88 293 LYS A N 1
ATOM 2208 C CA . LYS A 1 293 ? 20.547 3.629 -7.808 1.00 95.88 293 LYS A CA 1
ATOM 2209 C C . LYS A 1 293 ? 21.853 3.451 -7.050 1.00 95.88 293 LYS A C 1
ATOM 2211 O O . LYS A 1 293 ? 22.526 2.438 -7.243 1.00 95.88 293 LYS A O 1
ATOM 2216 N N . GLU A 1 294 ? 22.250 4.453 -6.276 1.00 94.81 294 GLU A N 1
ATOM 2217 C CA . GLU A 1 294 ? 23.581 4.516 -5.669 1.00 94.81 294 GLU A CA 1
ATOM 2218 C C . GLU A 1 294 ? 23.568 4.081 -4.202 1.00 94.81 294 GLU A C 1
ATOM 2220 O O . GLU A 1 294 ? 24.472 3.351 -3.784 1.00 94.81 294 GLU A O 1
ATOM 2225 N N . ASP A 1 295 ? 22.527 4.448 -3.451 1.00 95.31 295 ASP A N 1
ATOM 2226 C CA . ASP A 1 295 ? 22.449 4.171 -2.014 1.00 95.31 295 ASP A CA 1
ATOM 2227 C C . ASP A 1 295 ? 21.686 2.883 -1.702 1.00 95.31 295 ASP A C 1
ATOM 2229 O O . ASP A 1 295 ? 22.026 2.163 -0.757 1.00 95.31 295 ASP A O 1
ATOM 2233 N N . MET A 1 296 ? 20.660 2.567 -2.494 1.00 96.19 296 MET A N 1
ATOM 2234 C CA . MET A 1 296 ? 19.826 1.394 -2.266 1.00 96.19 296 MET A CA 1
ATOM 2235 C C . MET A 1 296 ? 20.338 0.145 -3.005 1.00 96.19 296 MET A C 1
ATOM 2237 O O . MET A 1 296 ? 20.594 0.170 -4.212 1.00 96.19 296 MET A O 1
ATOM 2241 N N . PRO A 1 297 ? 20.471 -1.004 -2.317 1.00 95.62 297 PRO A N 1
ATOM 2242 C CA . PRO A 1 297 ? 21.053 -2.192 -2.920 1.00 95.62 297 PRO A CA 1
ATOM 2243 C C . PRO A 1 297 ? 20.083 -2.915 -3.862 1.00 95.62 297 PRO A C 1
ATOM 2245 O O . PRO A 1 297 ? 18.900 -3.095 -3.572 1.00 95.62 297 PRO A O 1
ATOM 2248 N N . MET A 1 298 ? 20.640 -3.460 -4.948 1.00 97.31 298 MET A N 1
ATOM 2249 C CA . MET A 1 298 ? 19.979 -4.425 -5.843 1.00 97.31 298 MET A CA 1
ATOM 2250 C C . MET A 1 298 ? 18.716 -3.905 -6.549 1.00 97.31 298 MET A C 1
ATOM 2252 O O . MET A 1 298 ? 17.910 -4.695 -7.040 1.00 97.31 298 MET A O 1
ATOM 2256 N N . ASN A 1 299 ? 18.566 -2.591 -6.645 1.00 98.50 299 ASN A N 1
ATOM 2257 C CA . ASN A 1 299 ? 17.544 -1.953 -7.457 1.00 98.50 299 ASN A CA 1
ATOM 2258 C C . ASN A 1 299 ? 17.918 -1.930 -8.940 1.00 98.50 299 ASN A C 1
ATOM 2260 O O . ASN A 1 299 ? 19.098 -1.961 -9.302 1.00 98.50 299 ASN A O 1
ATOM 2264 N N . ARG A 1 300 ? 16.902 -1.907 -9.807 1.00 98.19 300 ARG A N 1
ATOM 2265 C CA . ARG A 1 300 ? 17.060 -1.845 -11.264 1.00 98.19 300 ARG A CA 1
ATOM 2266 C C . ARG A 1 300 ? 15.986 -0.954 -11.881 1.00 98.19 300 ARG A C 1
ATOM 2268 O O . ARG A 1 300 ? 14.801 -1.183 -11.665 1.00 98.19 300 ARG A O 1
ATOM 2275 N N . ASP A 1 301 ? 16.409 0.020 -12.676 1.00 97.19 301 ASP A N 1
ATOM 2276 C CA . ASP A 1 301 ? 15.545 0.928 -13.443 1.00 97.19 301 ASP A CA 1
ATOM 2277 C C . ASP A 1 301 ? 15.610 0.686 -14.965 1.00 97.19 301 ASP A C 1
ATOM 2279 O O . ASP A 1 301 ? 14.979 1.386 -15.753 1.00 97.19 301 ASP A O 1
ATOM 2283 N N . ASP A 1 302 ? 16.384 -0.315 -15.393 1.00 94.50 302 ASP A N 1
ATOM 2284 C CA . ASP A 1 302 ? 16.772 -0.563 -16.784 1.00 94.50 302 ASP A CA 1
ATOM 2285 C C . ASP A 1 302 ? 16.310 -1.927 -17.328 1.00 94.50 302 ASP A C 1
ATOM 2287 O O . ASP A 1 302 ? 16.678 -2.318 -18.441 1.00 94.50 302 ASP A O 1
ATOM 2291 N N . VAL A 1 303 ? 15.496 -2.660 -16.563 1.00 97.75 303 VAL A N 1
ATOM 2292 C CA . VAL A 1 303 ? 14.983 -3.983 -16.940 1.00 97.75 303 VAL A CA 1
ATOM 2293 C C . VAL A 1 303 ? 13.460 -4.013 -16.941 1.00 97.75 303 VAL A C 1
ATOM 2295 O O . VAL A 1 303 ? 12.817 -3.614 -15.976 1.00 97.75 303 VAL A O 1
ATOM 2298 N N . ASP A 1 304 ? 12.888 -4.552 -18.015 1.00 97.62 304 ASP A N 1
ATOM 2299 C CA . ASP A 1 304 ? 11.458 -4.842 -18.095 1.00 97.62 304 ASP A CA 1
ATOM 2300 C C . ASP A 1 304 ? 11.113 -5.996 -17.129 1.00 97.62 304 ASP A C 1
ATOM 2302 O O . ASP A 1 304 ? 11.721 -7.070 -17.236 1.00 97.62 304 ASP A O 1
ATOM 2306 N N . PRO A 1 305 ? 10.159 -5.828 -16.191 1.00 97.50 305 PRO A N 1
ATOM 2307 C CA . PRO A 1 305 ? 9.712 -6.907 -15.314 1.00 97.50 305 PRO A CA 1
ATOM 2308 C C . PRO A 1 305 ? 8.984 -8.038 -16.062 1.00 97.50 305 PRO A C 1
ATOM 2310 O O . PRO A 1 305 ? 8.748 -9.091 -15.469 1.00 97.50 305 PRO A O 1
ATOM 2313 N N . MET A 1 306 ? 8.660 -7.874 -17.349 1.00 97.31 306 MET A N 1
ATOM 2314 C CA . MET A 1 306 ? 8.001 -8.860 -18.210 1.00 97.31 306 MET A CA 1
ATOM 2315 C C . MET A 1 306 ? 6.709 -9.395 -17.579 1.00 97.31 306 MET A C 1
ATOM 2317 O O . MET A 1 306 ? 6.554 -10.601 -17.363 1.00 97.31 306 MET A O 1
ATOM 2321 N N . LEU A 1 307 ? 5.795 -8.484 -17.245 1.00 96.00 307 LEU A N 1
ATOM 2322 C CA . LEU A 1 307 ? 4.454 -8.824 -16.765 1.00 96.00 307 LEU A CA 1
ATOM 2323 C C . LEU A 1 307 ? 3.537 -9.196 -17.942 1.00 96.00 307 LEU A C 1
ATOM 2325 O O . LEU A 1 307 ? 3.773 -8.777 -19.073 1.00 96.00 307 LEU A O 1
ATOM 2329 N N . ALA A 1 308 ? 2.504 -10.001 -17.689 1.00 93.94 308 ALA A N 1
ATOM 2330 C CA . ALA A 1 308 ? 1.653 -10.565 -18.737 1.00 93.94 308 ALA A CA 1
ATOM 2331 C C . ALA A 1 308 ? 0.808 -9.519 -19.488 1.00 93.94 308 ALA A C 1
ATOM 2333 O O . ALA A 1 308 ? 1.014 -9.299 -20.681 1.00 93.94 308 ALA A O 1
ATOM 2334 N N . ASN A 1 309 ? -0.163 -8.908 -18.810 1.00 91.50 309 ASN A N 1
ATOM 2335 C CA . ASN A 1 309 ? -0.994 -7.827 -19.340 1.00 91.50 309 ASN A CA 1
ATOM 2336 C C . ASN A 1 309 ? -1.519 -6.992 -18.162 1.00 91.50 309 ASN A C 1
ATOM 2338 O O . ASN A 1 309 ? -2.692 -7.110 -17.806 1.00 91.50 309 ASN A O 1
ATOM 2342 N N . PRO A 1 310 ? -0.643 -6.231 -17.490 1.00 88.25 310 PRO A N 1
ATOM 2343 C CA . PRO A 1 310 ? -0.910 -5.758 -16.136 1.00 88.25 310 PRO A CA 1
ATOM 2344 C C . PRO A 1 310 ? -1.894 -4.578 -16.063 1.00 88.25 310 PRO A C 1
ATOM 2346 O O . PRO A 1 310 ? -2.370 -4.259 -14.982 1.00 88.25 310 PRO A O 1
ATOM 2349 N N . VAL A 1 311 ? -2.202 -3.948 -17.195 1.00 84.94 311 VAL A N 1
ATOM 2350 C CA . VAL A 1 311 ? -2.922 -2.669 -17.289 1.00 84.94 311 VAL A CA 1
ATOM 2351 C C . VAL A 1 311 ? -4.441 -2.843 -17.356 1.00 84.94 311 VAL A C 1
ATOM 2353 O O . VAL A 1 311 ? -4.961 -3.836 -17.886 1.00 84.94 311 VAL A O 1
ATOM 2356 N N . TYR A 1 312 ? -5.176 -1.869 -16.819 1.00 79.69 312 TYR A N 1
ATOM 2357 C CA . TYR A 1 312 ? -6.625 -1.959 -16.643 1.00 79.69 312 TYR A CA 1
ATOM 2358 C C . TYR A 1 312 ? -7.397 -1.724 -17.957 1.00 79.69 312 TYR A C 1
ATOM 2360 O O . TYR A 1 312 ? -7.733 -0.603 -18.323 1.00 79.69 312 TYR A O 1
ATOM 2368 N N . TYR A 1 313 ? -7.705 -2.802 -18.686 1.00 70.25 313 TYR A N 1
ATOM 2369 C CA . TYR A 1 313 ? -8.588 -2.757 -19.871 1.00 70.25 313 TYR A CA 1
ATOM 2370 C C . TYR A 1 313 ? -9.814 -3.680 -19.752 1.00 70.25 313 TYR A C 1
ATOM 2372 O O . TYR A 1 313 ? -10.861 -3.417 -20.342 1.00 70.25 313 TYR A O 1
ATOM 2380 N N . LEU A 1 314 ? -9.679 -4.782 -19.001 1.00 76.00 314 LEU A N 1
ATOM 2381 C CA . LEU A 1 314 ? -10.726 -5.774 -18.724 1.00 76.00 314 LEU A CA 1
ATOM 2382 C C . LEU A 1 314 ? -10.442 -6.467 -17.383 1.00 76.00 314 LEU A C 1
ATOM 2384 O O . LEU A 1 314 ? -10.903 -6.040 -16.335 1.00 76.00 314 LEU A O 1
ATOM 2388 N N . VAL A 1 315 ? -9.660 -7.545 -17.447 1.00 86.19 315 VAL A N 1
ATOM 2389 C CA . VAL A 1 315 ? -9.125 -8.290 -16.313 1.00 86.19 315 VAL A CA 1
ATOM 2390 C C . VAL A 1 315 ? -7.607 -8.221 -16.481 1.00 86.19 315 VAL A C 1
ATOM 2392 O O . VAL A 1 315 ? -7.077 -8.946 -17.332 1.00 86.19 315 VAL A O 1
ATOM 2395 N N . PRO A 1 316 ? -6.927 -7.288 -15.800 1.00 90.69 316 PRO A N 1
ATOM 2396 C CA . PRO A 1 316 ? -5.474 -7.188 -15.850 1.00 90.69 316 PRO A CA 1
ATOM 2397 C C . PRO A 1 316 ? -4.844 -8.477 -15.315 1.00 90.69 316 PRO A C 1
ATOM 2399 O O . PRO A 1 316 ? -5.438 -9.168 -14.496 1.00 90.69 316 PRO A O 1
ATOM 2402 N N . ASP A 1 317 ? -3.646 -8.803 -15.787 1.00 92.94 317 ASP A N 1
ATOM 2403 C CA . ASP A 1 317 ? -2.859 -9.947 -15.337 1.00 92.94 317 ASP A CA 1
ATOM 2404 C C . ASP A 1 317 ? -1.433 -9.490 -15.019 1.00 92.94 317 ASP A C 1
ATOM 2406 O O . ASP A 1 317 ? -0.611 -9.250 -15.910 1.00 92.94 317 ASP A O 1
ATOM 2410 N N . VAL A 1 318 ? -1.152 -9.375 -13.721 1.00 94.88 318 VAL A N 1
ATOM 2411 C CA . VAL A 1 318 ? 0.149 -8.967 -13.173 1.00 94.88 318 VAL A CA 1
ATOM 2412 C C . VAL A 1 318 ? 1.124 -10.143 -13.016 1.00 94.88 318 VAL A C 1
ATOM 2414 O O . VAL A 1 318 ? 2.153 -10.020 -12.354 1.00 94.88 318 VAL A O 1
ATOM 2417 N N . SER A 1 319 ? 0.823 -11.302 -13.613 1.00 95.31 319 SER A N 1
ATOM 2418 C CA . SER A 1 319 ? 1.711 -12.466 -13.578 1.00 95.31 319 SER A CA 1
ATOM 2419 C C . SER A 1 319 ? 3.068 -12.170 -14.206 1.00 95.31 319 SER A C 1
ATOM 2421 O O . SER A 1 319 ? 3.167 -11.620 -15.304 1.00 95.31 319 SER A O 1
ATOM 2423 N N . ILE A 1 320 ? 4.117 -12.658 -13.550 1.00 96.06 320 ILE A N 1
ATOM 2424 C CA . ILE A 1 320 ? 5.483 -12.638 -14.065 1.00 96.06 320 ILE A CA 1
ATOM 2425 C C . ILE A 1 320 ? 5.632 -13.702 -15.160 1.00 96.06 320 ILE A C 1
ATOM 2427 O O . ILE A 1 320 ? 5.397 -14.893 -14.923 1.00 96.06 320 ILE A O 1
ATOM 2431 N N . LEU A 1 321 ? 6.057 -13.291 -16.356 1.00 95.69 321 LEU A N 1
ATOM 2432 C CA . LEU A 1 321 ? 6.247 -14.197 -17.486 1.00 95.69 321 LEU A CA 1
ATOM 2433 C C . LEU A 1 321 ? 7.559 -15.004 -17.386 1.00 95.69 321 LEU A C 1
ATOM 2435 O O . LEU A 1 321 ? 8.543 -14.559 -16.783 1.00 95.69 321 LEU A O 1
ATOM 2439 N N . PRO A 1 322 ? 7.628 -16.192 -18.022 1.00 93.88 322 PRO A N 1
ATOM 2440 C CA . PRO A 1 322 ? 8.856 -16.978 -18.088 1.00 93.88 322 PRO A CA 1
ATOM 2441 C C . PRO A 1 322 ? 10.040 -16.188 -18.662 1.00 93.88 322 PRO A C 1
ATOM 2443 O O . PRO A 1 322 ? 9.940 -15.584 -19.728 1.00 93.88 322 PRO A O 1
ATOM 2446 N N . GLY A 1 323 ? 11.186 -16.251 -17.979 1.00 94.00 323 GLY A N 1
ATOM 2447 C CA . GLY A 1 323 ? 12.404 -15.532 -18.373 1.00 94.00 323 GLY A CA 1
ATOM 2448 C C . GLY A 1 323 ? 12.502 -14.102 -17.838 1.00 94.00 323 GLY A C 1
ATOM 2449 O O . GLY A 1 323 ? 13.503 -13.444 -18.106 1.00 94.00 323 GLY A O 1
ATOM 2450 N N . SER A 1 324 ? 11.512 -13.647 -17.066 1.00 97.88 324 SER A N 1
ATOM 2451 C CA . SER A 1 324 ? 11.517 -12.323 -16.448 1.00 97.88 324 SER A CA 1
ATOM 2452 C C . SER A 1 324 ? 12.746 -12.075 -15.553 1.00 97.88 324 SER A C 1
ATOM 2454 O O . SER A 1 324 ? 13.073 -12.923 -14.709 1.00 97.88 324 SER A O 1
ATOM 2456 N N . PRO A 1 325 ? 13.366 -10.879 -15.630 1.00 98.19 325 PRO A N 1
ATOM 2457 C CA . PRO A 1 325 ? 14.351 -10.392 -14.662 1.00 98.19 325 PRO A CA 1
ATOM 2458 C C . PRO A 1 325 ? 13.874 -10.398 -13.203 1.00 98.19 325 PRO A C 1
ATOM 2460 O O . PRO A 1 325 ? 14.713 -10.462 -12.300 1.00 98.19 325 PRO A O 1
ATOM 2463 N N . ALA A 1 326 ? 12.561 -10.359 -12.952 1.00 97.94 326 ALA A N 1
ATOM 2464 C CA . ALA A 1 326 ? 11.975 -10.444 -11.614 1.00 97.94 326 ALA A CA 1
ATOM 2465 C C . ALA A 1 326 ? 12.153 -11.830 -10.967 1.00 97.94 326 ALA A C 1
ATOM 2467 O O . ALA A 1 326 ? 11.977 -11.967 -9.763 1.00 97.94 326 ALA A O 1
ATOM 2468 N N . THR A 1 327 ? 12.542 -12.855 -11.734 1.00 97.50 327 THR A N 1
ATOM 2469 C CA . THR A 1 327 ? 12.817 -14.214 -11.223 1.00 97.50 327 THR A CA 1
ATOM 2470 C C . THR A 1 327 ? 14.298 -14.477 -10.933 1.00 97.50 327 THR A C 1
ATOM 2472 O O . THR A 1 327 ? 14.684 -15.589 -10.567 1.00 97.50 327 THR A O 1
ATOM 2475 N N . ASP A 1 328 ? 15.158 -13.466 -11.094 1.00 97.69 328 ASP A N 1
ATOM 2476 C CA . ASP A 1 328 ? 16.578 -13.585 -10.778 1.00 97.69 328 ASP A CA 1
ATOM 2477 C C . ASP A 1 328 ? 16.808 -13.505 -9.266 1.00 97.69 328 ASP A C 1
ATOM 2479 O O . ASP A 1 328 ? 16.866 -12.427 -8.676 1.00 97.69 328 ASP A O 1
ATOM 2483 N N . THR A 1 329 ? 17.000 -14.667 -8.643 1.00 97.19 329 THR A N 1
ATOM 2484 C CA . THR A 1 329 ? 17.127 -14.810 -7.186 1.00 97.19 329 THR A CA 1
ATOM 2485 C C . THR A 1 329 ? 18.300 -14.046 -6.574 1.00 97.19 329 THR A C 1
ATOM 2487 O O . THR A 1 329 ? 18.367 -13.923 -5.357 1.00 97.19 329 THR A O 1
ATOM 2490 N N . ARG A 1 330 ? 19.253 -13.557 -7.379 1.00 97.44 330 ARG A N 1
ATOM 2491 C CA . ARG A 1 330 ? 20.354 -12.709 -6.892 1.00 97.44 330 ARG A CA 1
ATOM 2492 C C . ARG A 1 330 ? 19.873 -11.334 -6.439 1.00 97.44 330 ARG A C 1
ATOM 2494 O O . ARG A 1 330 ? 20.566 -10.705 -5.651 1.00 97.44 330 ARG A O 1
ATOM 2501 N N . TYR A 1 331 ? 18.732 -10.887 -6.959 1.00 98.12 331 TYR A N 1
ATOM 2502 C CA . TYR A 1 331 ? 18.127 -9.589 -6.674 1.00 98.12 331 TYR A CA 1
ATOM 2503 C C . TYR A 1 331 ? 16.983 -9.672 -5.671 1.00 98.12 331 TYR A C 1
ATOM 2505 O O . TYR A 1 331 ? 16.381 -8.649 -5.404 1.00 98.12 331 TYR A O 1
ATOM 2513 N N . VAL A 1 332 ? 16.658 -10.856 -5.146 1.00 98.38 332 VAL A N 1
ATOM 2514 C CA . VAL A 1 332 ? 15.530 -11.042 -4.227 1.00 98.38 332 VAL A CA 1
ATOM 2515 C C . VAL A 1 332 ? 16.014 -10.899 -2.790 1.00 98.38 332 VAL A C 1
ATOM 2517 O O . VAL A 1 332 ? 16.921 -11.616 -2.360 1.00 98.38 332 VAL A O 1
ATOM 2520 N N . GLN A 1 333 ? 15.371 -10.014 -2.032 1.00 98.31 333 GLN A N 1
ATOM 2521 C CA . GLN A 1 333 ? 15.579 -9.892 -0.598 1.00 98.31 333 GLN A CA 1
ATOM 2522 C C . GLN A 1 333 ? 14.717 -10.919 0.140 1.00 98.31 333 GLN A C 1
ATOM 2524 O O . GLN A 1 333 ? 13.495 -10.955 -0.013 1.00 98.31 333 GLN A O 1
ATOM 2529 N N . PHE A 1 334 ? 15.343 -11.744 0.979 1.00 97.38 334 PHE A N 1
ATOM 2530 C CA . PHE A 1 334 ? 14.604 -12.652 1.852 1.00 97.38 334 PHE A CA 1
ATOM 2531 C C . PHE A 1 334 ? 14.088 -11.901 3.085 1.00 97.38 334 PHE A C 1
ATOM 2533 O O . PHE A 1 334 ? 14.879 -11.190 3.718 1.00 97.38 334 PHE A O 1
ATOM 2540 N N . PRO A 1 335 ? 12.804 -12.068 3.441 1.00 97.56 335 PRO A N 1
ATOM 2541 C CA . PRO A 1 335 ? 12.250 -11.465 4.642 1.00 97.56 335 PRO A CA 1
ATOM 2542 C C . PRO A 1 335 ? 12.758 -12.144 5.922 1.00 97.56 335 PRO A C 1
ATOM 2544 O O . PRO A 1 335 ? 13.300 -13.259 5.866 1.00 97.56 335 PRO A O 1
ATOM 2547 N N . PRO A 1 336 ? 12.588 -11.502 7.095 1.00 96.69 336 PRO A N 1
ATOM 2548 C CA . PRO A 1 336 ? 12.862 -12.144 8.373 1.00 96.69 336 PRO A CA 1
ATOM 2549 C C . PRO A 1 336 ? 11.966 -13.375 8.581 1.00 96.69 336 PRO A C 1
ATOM 2551 O O . PRO A 1 336 ? 10.836 -13.443 8.108 1.00 96.69 336 PRO A O 1
ATOM 2554 N N . ASN A 1 337 ? 12.476 -14.361 9.320 1.00 96.38 337 ASN A N 1
ATOM 2555 C CA . ASN A 1 337 ? 11.720 -15.560 9.687 1.00 96.38 337 ASN A CA 1
ATOM 2556 C C . ASN A 1 337 ? 10.952 -15.325 10.997 1.00 96.38 337 ASN A C 1
ATOM 2558 O O . ASN A 1 337 ? 11.347 -15.837 12.047 1.00 96.38 337 ASN A O 1
ATOM 2562 N N . ASP A 1 338 ? 9.908 -14.501 10.935 1.00 95.94 338 ASP A N 1
ATOM 2563 C CA . ASP A 1 338 ? 9.115 -14.056 12.090 1.00 95.94 338 ASP A CA 1
ATOM 2564 C C . ASP A 1 338 ? 7.704 -14.668 12.157 1.00 95.94 338 ASP A C 1
ATOM 2566 O O . ASP A 1 338 ? 6.981 -14.445 13.123 1.00 95.94 338 ASP A O 1
ATOM 2570 N N . GLY A 1 339 ? 7.331 -15.481 11.166 1.00 96.12 339 GLY A N 1
ATOM 2571 C CA . GLY A 1 339 ? 6.020 -16.125 11.070 1.00 96.12 339 GLY A CA 1
ATOM 2572 C C . GLY A 1 339 ? 4.980 -15.320 10.289 1.00 96.12 339 GLY A C 1
ATOM 2573 O O . GLY A 1 339 ? 4.007 -15.923 9.837 1.00 96.12 339 GLY A O 1
ATOM 2574 N N . PHE A 1 340 ? 5.205 -14.020 10.063 1.00 98.25 340 PHE A N 1
ATOM 2575 C CA . PHE A 1 340 ? 4.366 -13.218 9.177 1.00 98.25 340 PHE A CA 1
ATOM 2576 C C . PHE A 1 340 ? 4.815 -13.390 7.730 1.00 98.25 340 PHE A C 1
ATOM 2578 O O . PHE A 1 340 ? 4.014 -13.788 6.894 1.00 98.25 340 PHE A O 1
ATOM 2585 N N . PHE A 1 341 ? 6.088 -13.160 7.408 1.00 98.69 341 PHE A N 1
ATOM 2586 C CA . PHE A 1 341 ? 6.528 -13.175 6.012 1.00 98.69 341 PHE A CA 1
ATOM 2587 C C . PHE A 1 341 ? 6.795 -14.577 5.449 1.00 98.69 341 PHE A C 1
ATOM 2589 O O . PHE A 1 341 ? 7.342 -15.462 6.108 1.00 98.69 341 PHE A O 1
ATOM 2596 N N . GLU A 1 342 ? 6.481 -14.752 4.168 1.00 97.69 342 GLU A N 1
ATOM 2597 C CA . GLU A 1 342 ? 6.799 -15.940 3.380 1.00 97.69 342 GLU A CA 1
ATOM 2598 C C . GLU A 1 342 ? 8.019 -15.689 2.483 1.00 97.69 342 GLU A C 1
ATOM 2600 O O . GLU A 1 342 ? 7.995 -14.778 1.653 1.00 97.69 342 GLU A O 1
ATOM 2605 N N . PRO A 1 343 ? 9.100 -16.478 2.591 1.00 97.56 343 PRO A N 1
ATOM 2606 C CA . PRO A 1 343 ? 10.242 -16.326 1.704 1.00 97.56 343 PRO A CA 1
ATOM 2607 C C . PRO A 1 343 ? 9.890 -16.794 0.288 1.00 97.56 343 PRO A C 1
ATOM 2609 O O . PRO A 1 343 ? 9.521 -17.951 0.074 1.00 97.56 343 PRO A O 1
ATOM 2612 N N . VAL A 1 344 ? 10.085 -15.912 -0.690 1.00 97.50 344 VAL A N 1
ATOM 2613 C CA . VAL A 1 344 ? 9.909 -16.211 -2.117 1.00 97.50 344 VAL A CA 1
ATOM 2614 C C . VAL A 1 344 ? 11.204 -16.008 -2.896 1.00 97.50 344 VAL A C 1
ATOM 2616 O O . VAL A 1 344 ? 12.192 -15.496 -2.377 1.00 97.50 344 VAL A O 1
ATOM 2619 N N . ASN A 1 345 ? 11.224 -16.455 -4.150 1.00 97.19 345 ASN A N 1
ATOM 2620 C CA . ASN A 1 345 ? 12.378 -16.376 -5.047 1.00 97.19 345 ASN A CA 1
ATOM 2621 C C . ASN A 1 345 ? 12.111 -15.485 -6.275 1.00 97.19 345 ASN A C 1
ATOM 2623 O O . ASN A 1 345 ? 12.710 -15.694 -7.330 1.00 97.19 345 ASN A O 1
ATOM 2627 N N . TYR A 1 346 ? 11.209 -14.515 -6.134 1.00 98.19 346 TYR A N 1
ATOM 2628 C CA . TYR A 1 346 ? 10.836 -13.555 -7.167 1.00 98.19 346 TYR A CA 1
ATOM 2629 C C . TYR A 1 346 ? 10.563 -12.172 -6.555 1.00 98.19 346 TYR A C 1
ATOM 2631 O O . TYR A 1 346 ? 10.279 -12.058 -5.360 1.00 98.19 346 TYR A O 1
ATOM 2639 N N . LEU A 1 347 ? 10.659 -11.132 -7.384 1.00 98.62 347 LEU A N 1
ATOM 2640 C CA . LEU A 1 347 ? 10.224 -9.769 -7.066 1.00 98.62 347 LEU A CA 1
ATOM 2641 C C . LEU A 1 347 ? 8.748 -9.591 -7.408 1.00 98.62 347 LEU A C 1
ATOM 2643 O O . LEU A 1 347 ? 8.253 -10.254 -8.313 1.00 98.62 347 LEU A O 1
ATOM 2647 N N . GLY A 1 348 ? 8.065 -8.672 -6.736 1.00 98.56 348 GLY A N 1
ATOM 2648 C CA . GLY A 1 348 ? 6.640 -8.430 -6.931 1.00 98.56 348 GLY A CA 1
ATOM 2649 C C . GLY A 1 348 ? 5.747 -9.351 -6.105 1.00 98.56 348 GLY A C 1
ATOM 2650 O O . GLY A 1 348 ? 6.217 -10.257 -5.416 1.00 98.56 348 GLY A O 1
ATOM 2651 N N . ALA A 1 349 ? 4.443 -9.097 -6.167 1.00 98.25 349 ALA A N 1
ATOM 2652 C CA . ALA A 1 349 ? 3.431 -9.705 -5.307 1.00 98.25 349 ALA A CA 1
ATOM 2653 C C . ALA A 1 349 ? 2.863 -11.038 -5.820 1.00 98.25 349 ALA A C 1
ATOM 2655 O O . ALA A 1 349 ? 2.198 -11.758 -5.072 1.00 98.25 349 ALA A O 1
ATOM 2656 N N . VAL A 1 350 ? 3.109 -11.382 -7.086 1.00 97.44 350 VAL A N 1
ATOM 2657 C CA . VAL A 1 350 ? 2.527 -12.559 -7.742 1.00 97.44 350 VAL A CA 1
ATOM 2658 C C . VAL A 1 350 ? 3.614 -13.509 -8.228 1.00 97.44 350 VAL A C 1
ATOM 2660 O O . VAL A 1 350 ? 4.543 -13.117 -8.929 1.00 97.44 350 VAL A O 1
ATOM 2663 N N . ALA A 1 351 ? 3.479 -14.787 -7.869 1.00 93.81 351 ALA A N 1
ATOM 2664 C CA . ALA A 1 351 ? 4.426 -15.817 -8.263 1.00 93.81 351 ALA A CA 1
ATOM 2665 C C . ALA A 1 351 ? 4.333 -16.131 -9.769 1.00 93.81 351 ALA A C 1
ATOM 2667 O O . ALA A 1 351 ? 3.231 -16.184 -10.328 1.00 93.81 351 ALA A O 1
ATOM 2668 N N . PRO A 1 352 ? 5.458 -16.454 -10.434 1.00 92.00 352 PRO A N 1
ATOM 2669 C CA . PRO A 1 352 ? 5.432 -16.953 -11.804 1.00 92.00 352 PRO A CA 1
ATOM 2670 C C . PRO A 1 352 ? 4.534 -18.193 -11.932 1.00 92.00 352 PRO A C 1
ATOM 2672 O O . PRO A 1 352 ? 4.781 -19.227 -11.309 1.00 92.00 352 PRO A O 1
ATOM 2675 N N . GLY A 1 353 ? 3.492 -18.098 -12.760 1.00 89.19 353 GLY A N 1
ATOM 2676 C CA . GLY A 1 353 ? 2.551 -19.194 -13.018 1.00 89.19 353 GLY A CA 1
ATOM 2677 C C . GLY A 1 353 ? 1.513 -19.463 -11.920 1.00 89.19 353 GLY A C 1
ATOM 2678 O O . GLY A 1 353 ? 0.781 -20.444 -12.040 1.00 89.19 353 GLY A O 1
ATOM 2679 N N . SER A 1 354 ? 1.426 -18.628 -10.878 1.00 91.31 354 SER A N 1
ATOM 2680 C CA . SER A 1 354 ? 0.408 -18.739 -9.826 1.00 91.31 354 SER A CA 1
ATOM 2681 C C . SER A 1 354 ? -0.061 -17.354 -9.390 1.00 91.31 354 SER A C 1
ATOM 2683 O O . SER A 1 354 ? 0.570 -16.715 -8.547 1.00 91.31 354 SER A O 1
ATOM 2685 N N . ASN A 1 355 ? -1.182 -16.909 -9.960 1.00 94.81 355 ASN A N 1
ATOM 2686 C CA . ASN A 1 355 ? -1.745 -15.590 -9.704 1.00 94.81 355 ASN A CA 1
ATOM 2687 C C . ASN A 1 355 ? -2.966 -15.649 -8.778 1.00 94.81 355 ASN A C 1
ATOM 2689 O O . ASN A 1 355 ? -4.086 -15.900 -9.222 1.00 94.81 355 ASN A O 1
ATOM 2693 N N . TRP A 1 356 ? -2.732 -15.356 -7.497 1.00 96.62 356 TRP A N 1
ATOM 2694 C CA . TRP A 1 356 ? -3.762 -15.360 -6.456 1.00 96.62 356 TRP A CA 1
ATOM 2695 C C . TRP A 1 356 ? -4.860 -14.312 -6.690 1.00 96.62 356 TRP A C 1
ATOM 2697 O O . TRP A 1 356 ? -5.982 -14.480 -6.202 1.00 96.62 356 TRP A O 1
ATOM 2707 N N . THR A 1 357 ? -4.591 -13.261 -7.479 1.00 96.38 357 THR A N 1
ATOM 2708 C CA . THR A 1 357 ? -5.600 -12.249 -7.829 1.00 96.38 357 THR A CA 1
ATOM 2709 C C . THR A 1 357 ? -6.610 -12.766 -8.866 1.00 96.38 357 THR A C 1
ATOM 2711 O O . THR A 1 357 ? -7.598 -12.089 -9.146 1.00 96.38 357 THR A O 1
ATOM 2714 N N . HIS A 1 358 ? -6.419 -13.979 -9.411 1.00 94.38 358 HIS A N 1
ATOM 2715 C CA . HIS A 1 358 ? -7.316 -14.641 -10.374 1.00 94.38 358 HIS A CA 1
ATOM 2716 C C . HIS A 1 358 ? -7.934 -15.943 -9.836 1.00 94.38 358 HIS A C 1
ATOM 2718 O O . HIS A 1 358 ? -8.596 -16.664 -10.585 1.00 94.38 358 HIS A O 1
ATOM 2724 N N . ASP A 1 359 ? -7.797 -16.235 -8.540 1.00 92.56 359 ASP A N 1
ATOM 2725 C CA . ASP A 1 359 ? -8.307 -17.474 -7.925 1.00 92.56 359 ASP A CA 1
ATOM 2726 C C . ASP A 1 359 ? -9.845 -17.510 -7.761 1.00 92.56 359 ASP A C 1
ATOM 2728 O O . ASP A 1 359 ? -10.405 -18.442 -7.179 1.00 92.56 359 ASP A O 1
ATOM 2732 N N . GLY A 1 360 ? -10.551 -16.512 -8.305 1.00 91.06 360 GLY A N 1
ATOM 2733 C CA . GLY A 1 360 ? -12.014 -16.466 -8.397 1.00 91.06 360 GLY A CA 1
ATOM 2734 C C . GLY A 1 360 ? -12.723 -15.798 -7.219 1.00 91.06 360 GLY A C 1
ATOM 2735 O O . GLY A 1 360 ? -13.952 -15.745 -7.214 1.00 91.06 360 GLY A O 1
ATOM 2736 N N . TRP A 1 361 ? -11.977 -15.283 -6.240 1.00 95.88 361 TRP A N 1
ATOM 2737 C CA . TRP A 1 361 ? -12.536 -14.535 -5.112 1.00 95.88 361 TRP A CA 1
ATOM 2738 C C . TRP A 1 361 ? -12.574 -13.026 -5.352 1.00 95.88 361 TRP A C 1
ATOM 2740 O O . TRP A 1 361 ? -13.391 -12.350 -4.736 1.00 95.88 361 TRP A O 1
ATOM 2750 N N . THR A 1 362 ? -11.733 -12.516 -6.250 1.00 96.50 362 THR A N 1
ATOM 2751 C CA . THR A 1 362 ? -11.616 -11.099 -6.610 1.00 96.50 362 THR A CA 1
ATOM 2752 C C . THR A 1 362 ? -12.709 -10.654 -7.585 1.00 96.50 362 THR A C 1
ATOM 2754 O O . THR A 1 362 ? -13.406 -11.472 -8.196 1.00 96.50 362 THR A O 1
ATOM 2757 N N . ILE A 1 363 ? -12.868 -9.340 -7.729 1.00 94.19 363 ILE A N 1
ATOM 2758 C CA . ILE A 1 363 ? -13.682 -8.691 -8.758 1.00 94.19 363 ILE A CA 1
ATOM 2759 C C . ILE A 1 363 ? -12.799 -7.786 -9.622 1.00 94.19 363 ILE A C 1
ATOM 2761 O O . ILE A 1 363 ? -11.859 -7.175 -9.136 1.00 94.19 363 ILE A O 1
ATOM 2765 N N . TRP A 1 364 ? -13.094 -7.718 -10.916 1.00 91.56 364 TRP A N 1
ATOM 2766 C CA . TRP A 1 364 ? -12.397 -6.829 -11.855 1.00 91.56 364 TRP A CA 1
ATOM 2767 C C . TRP A 1 364 ? -13.365 -6.003 -12.700 1.00 91.56 364 TRP A C 1
ATOM 2769 O O . TRP A 1 364 ? -12.958 -5.046 -13.346 1.00 91.56 364 TRP A O 1
ATOM 2779 N N . SER A 1 365 ? -14.641 -6.389 -12.728 1.00 85.06 365 SER A N 1
ATOM 2780 C CA . SER A 1 365 ? -15.684 -5.725 -13.496 1.00 85.06 365 SER A CA 1
ATOM 2781 C C . SER A 1 365 ? -16.209 -4.503 -12.758 1.00 85.06 365 SER A C 1
ATOM 2783 O O . SER A 1 365 ? -16.593 -4.617 -11.598 1.00 85.06 365 SER A O 1
ATOM 2785 N N . LYS A 1 366 ? -16.374 -3.394 -13.486 1.00 76.50 366 LYS A N 1
ATOM 2786 C CA . LYS A 1 366 ? -16.980 -2.160 -12.966 1.00 76.50 366 LYS A CA 1
ATOM 2787 C C . LYS A 1 366 ? -18.381 -2.338 -12.389 1.00 76.50 366 LYS A C 1
ATOM 2789 O O . LYS A 1 366 ? -18.829 -1.475 -11.653 1.00 76.50 366 LYS A O 1
ATOM 2794 N N . ASN A 1 367 ? -19.112 -3.362 -12.829 1.00 72.19 367 ASN A N 1
ATOM 2795 C CA . ASN A 1 367 ? -20.467 -3.719 -12.414 1.00 72.19 367 ASN A CA 1
ATOM 2796 C C . ASN A 1 367 ? -20.809 -5.131 -12.892 1.00 72.19 367 ASN A C 1
ATOM 2798 O O . ASN A 1 367 ? -20.232 -5.576 -13.915 1.00 72.19 367 ASN A O 1
#

Mean predicted aligned error: 3.98 Å

pLDDT: mean 94.15, std 8.4, range [35.88, 98.94]